Protein AF-A0A7V9JXM8-F1 (afdb_monomer)

Sequence (351 aa):
MAISEPGPRARLRDEHREALIDAAADLVATDGIQALRALLNVAAVQRRTEEMGRPVPRATAYRLLAGDAGSTSGRDATDQLIRALAERAVDPDWAGLNAARAAADEAGAARMASLEAGEAVEEVLIEAMRANIESQFAAAGLPVGSMLRAAILSASPRWNGQRPTDPTVPALAAHIRATRRAMYARTAGEFAVLFTSAMSILRRRPRPGIDPATIMALLNALLDGAVQRLLVDPEAFDSRLLAEAMLGLGVAFSEHGTYWDPRRSEDPQLAVAFDVLVGEATARFQRGDGVTVETVAATTGIDAAVAAVVFPTAVDLADSVVRSLTQSGGPFGCSGAVNASDLAAMLWRLA

pLDDT: mean 79.03, std 14.71, range [31.48, 97.81]

Foldseek 3Di:
DDDPDDDPVVVVLVLLLVLLLVLLLVCCLPVPVVSVVCLLPLVSSQVSSVVVVNHDDSVSLQDSQLDPPPDSDSVSSSLSSLLSLLLVLLPCVQQLVVVLQVQLVVLLVVCVVCVVVPDDLLVSQLRSQLSSLVSSVVRSSNSSNVVLVVLLLLLDPPNPDDHDPDPVSNVSSVSSVVSVVVSLQVVLVQVLLVLLLSVQVVQKDFDPPDGSSNLSSVLVVLSVVVVVVCVVPVVPDHSSVNSVVSVVSSDVRIDNHHLDDPLQDPPPVLNVVLVQLLVQQLVCVLVVHDDWLVVSCVVSVNDSVSSCSSPVGLVSSLVSNVSVCVNPPHDPDPPDDCDVVNVVVSVVSRD

Structure (mmCIF, N/CA/C/O backbone):
data_AF-A0A7V9JXM8-F1
#
_entry.id   AF-A0A7V9JXM8-F1
#
loop_
_atom_site.group_PDB
_atom_site.id
_atom_site.type_symbol
_atom_site.label_atom_id
_atom_site.label_alt_id
_atom_site.label_comp_id
_atom_site.label_asym_id
_atom_site.label_entity_id
_atom_site.label_seq_id
_atom_site.pdbx_PDB_ins_code
_atom_site.Cartn_x
_atom_site.Cartn_y
_atom_site.Cartn_z
_atom_site.occupancy
_atom_site.B_iso_or_equiv
_atom_site.auth_seq_id
_atom_site.auth_comp_id
_atom_site.auth_asym_id
_atom_site.auth_atom_id
_atom_site.pdbx_PDB_model_num
ATOM 1 N N . MET A 1 1 ? 31.052 -6.855 14.753 1.00 50.06 1 MET A N 1
ATOM 2 C CA . MET A 1 1 ? 31.494 -7.362 13.436 1.00 50.06 1 MET A CA 1
ATOM 3 C C . MET A 1 1 ? 31.509 -6.166 12.494 1.00 50.06 1 MET A C 1
ATOM 5 O O . MET A 1 1 ? 30.448 -5.606 12.264 1.00 50.06 1 MET A O 1
ATOM 9 N N . ALA A 1 2 ? 32.681 -5.672 12.086 1.00 54.56 2 ALA A N 1
ATOM 10 C CA . ALA A 1 2 ? 32.766 -4.481 11.238 1.00 54.56 2 ALA A CA 1
ATOM 11 C C . ALA A 1 2 ? 32.392 -4.858 9.799 1.00 54.56 2 ALA A C 1
ATOM 13 O O . ALA A 1 2 ? 33.049 -5.706 9.195 1.00 54.56 2 ALA A O 1
ATOM 14 N N . ILE A 1 3 ? 31.319 -4.268 9.273 1.00 61.75 3 ILE A N 1
ATOM 15 C CA . ILE A 1 3 ? 30.957 -4.399 7.861 1.00 61.75 3 ILE A CA 1
ATOM 16 C C . ILE A 1 3 ? 31.994 -3.581 7.091 1.00 61.75 3 ILE A C 1
ATOM 18 O O . ILE A 1 3 ? 32.007 -2.356 7.179 1.00 61.75 3 ILE A O 1
ATOM 22 N N . SER A 1 4 ? 32.919 -4.261 6.412 1.00 73.12 4 SER A N 1
ATOM 23 C CA . SER A 1 4 ? 33.887 -3.606 5.532 1.00 73.12 4 SER A CA 1
ATOM 24 C C . SER A 1 4 ? 33.128 -2.851 4.450 1.00 73.12 4 SER A C 1
ATOM 26 O O . SER A 1 4 ? 32.324 -3.455 3.739 1.00 73.12 4 SER A O 1
ATOM 28 N N . GLU A 1 5 ? 33.404 -1.557 4.295 1.00 78.50 5 GLU A N 1
ATOM 29 C CA . GLU A 1 5 ? 32.811 -0.789 3.207 1.00 78.50 5 GLU A CA 1
ATOM 30 C C . GLU A 1 5 ? 33.161 -1.420 1.847 1.00 78.50 5 GLU A C 1
ATOM 32 O O . GLU A 1 5 ? 34.292 -1.889 1.652 1.00 78.50 5 GLU A O 1
ATOM 37 N N . PRO A 1 6 ? 32.224 -1.428 0.884 1.00 81.94 6 PRO A N 1
ATOM 38 C CA . PRO A 1 6 ? 32.501 -1.914 -0.457 1.00 81.94 6 PRO A CA 1
ATOM 39 C C . PRO A 1 6 ? 33.609 -1.075 -1.102 1.00 81.94 6 PRO A C 1
ATOM 41 O O . PRO A 1 6 ? 33.624 0.158 -1.011 1.00 81.94 6 PRO A O 1
ATOM 44 N N . GLY A 1 7 ? 34.549 -1.751 -1.767 1.00 90.44 7 GLY A N 1
ATOM 45 C CA . GLY A 1 7 ? 35.643 -1.089 -2.475 1.00 90.44 7 GLY A CA 1
ATOM 46 C C . GLY A 1 7 ? 35.145 -0.224 -3.648 1.00 90.44 7 GLY A C 1
ATOM 47 O O . GLY A 1 7 ? 34.037 -0.440 -4.144 1.00 90.44 7 GLY A O 1
ATOM 48 N N . PRO A 1 8 ? 35.965 0.711 -4.168 1.00 89.38 8 PRO A N 1
ATOM 49 C CA . PRO A 1 8 ? 35.544 1.681 -5.191 1.00 89.38 8 PRO A CA 1
ATOM 50 C C . PRO A 1 8 ? 34.923 1.058 -6.452 1.00 89.38 8 PRO A C 1
ATOM 52 O O . PRO A 1 8 ? 33.994 1.607 -7.035 1.00 89.38 8 PRO A O 1
ATOM 55 N N . ARG A 1 9 ? 35.400 -0.126 -6.861 1.00 86.50 9 ARG A N 1
ATOM 56 C CA . ARG A 1 9 ? 34.855 -0.860 -8.016 1.00 86.50 9 ARG A CA 1
ATOM 57 C C . ARG A 1 9 ? 33.457 -1.426 -7.770 1.00 86.50 9 ARG A C 1
ATOM 59 O O . ARG A 1 9 ? 32.679 -1.496 -8.712 1.00 86.50 9 ARG A O 1
ATOM 66 N N . ALA A 1 10 ? 33.165 -1.854 -6.543 1.00 85.75 10 ALA A N 1
ATOM 67 C CA . ALA A 1 10 ? 31.842 -2.351 -6.178 1.00 85.75 10 ALA A CA 1
ATOM 68 C C . ALA A 1 10 ? 30.838 -1.192 -6.144 1.00 85.75 10 ALA A C 1
ATOM 70 O O . ALA A 1 10 ? 29.809 -1.285 -6.798 1.00 85.75 10 ALA A O 1
ATOM 71 N N . ARG A 1 11 ? 31.210 -0.051 -5.542 1.00 89.12 11 ARG A N 1
ATOM 72 C CA . ARG A 1 11 ? 30.369 1.161 -5.538 1.00 89.12 11 ARG A CA 1
ATOM 73 C C . ARG A 1 11 ? 29.988 1.610 -6.948 1.00 89.12 11 ARG A C 1
ATOM 75 O O . ARG A 1 11 ? 28.812 1.758 -7.240 1.00 89.12 11 ARG A O 1
ATOM 82 N N . LEU A 1 12 ? 30.963 1.715 -7.855 1.00 87.31 12 LEU A N 1
ATOM 83 C CA . LEU A 1 12 ? 30.697 2.106 -9.245 1.00 87.31 12 LEU A CA 1
ATOM 84 C C . LEU A 1 12 ? 29.818 1.084 -9.996 1.00 87.31 12 LEU A C 1
ATOM 86 O O . LEU A 1 12 ? 29.027 1.450 -10.863 1.00 87.31 12 LEU A O 1
ATOM 90 N N . ARG A 1 13 ? 29.963 -0.214 -9.691 1.00 88.44 13 ARG A N 1
ATOM 91 C CA . ARG A 1 13 ? 29.106 -1.276 -10.247 1.00 88.44 13 ARG A CA 1
ATOM 92 C C . ARG A 1 13 ? 27.653 -1.064 -9.813 1.00 88.44 13 ARG A C 1
ATOM 94 O O . ARG A 1 13 ? 26.764 -1.149 -10.659 1.00 88.44 13 ARG A O 1
ATOM 101 N N . ASP A 1 14 ? 27.445 -0.776 -8.533 1.00 88.25 14 ASP A N 1
ATOM 102 C CA . ASP A 1 14 ? 26.125 -0.565 -7.941 1.00 88.25 14 ASP A CA 1
ATOM 103 C C . ASP A 1 14 ? 25.492 0.737 -8.456 1.00 88.25 14 ASP A C 1
ATOM 105 O O . ASP A 1 14 ? 24.356 0.718 -8.918 1.00 88.25 14 ASP A O 1
ATOM 109 N N . GLU A 1 15 ? 26.251 1.834 -8.526 1.00 89.94 15 GLU A N 1
ATOM 110 C CA . GLU A 1 15 ? 25.801 3.122 -9.081 1.00 89.94 15 GLU A CA 1
ATOM 111 C C . GLU A 1 15 ? 25.316 3.007 -10.532 1.00 89.94 15 GLU A C 1
ATOM 113 O O . GLU A 1 15 ? 24.276 3.566 -10.894 1.00 89.94 15 GLU A O 1
ATOM 118 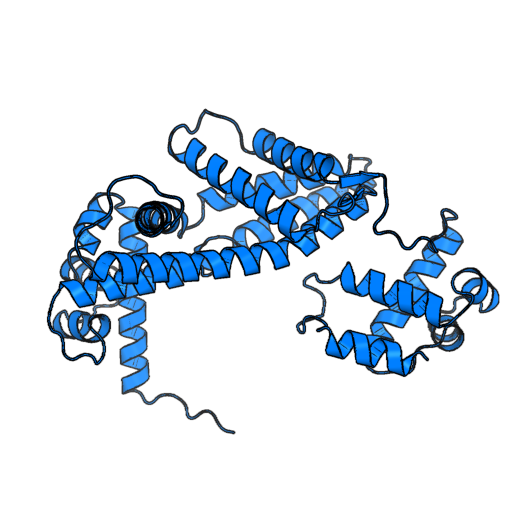N N . HIS A 1 16 ? 26.053 2.272 -11.371 1.00 91.06 16 HIS A N 1
ATOM 119 C CA . HIS A 1 16 ? 25.646 2.015 -12.751 1.00 91.06 16 HIS A CA 1
ATOM 120 C C . HIS A 1 16 ? 24.427 1.094 -12.837 1.00 91.06 16 HIS A C 1
ATOM 122 O O . HIS A 1 16 ? 23.597 1.264 -13.730 1.00 91.06 16 HIS A O 1
ATOM 128 N N . ARG A 1 17 ? 24.314 0.103 -11.944 1.00 89.81 17 ARG A N 1
ATOM 129 C CA . ARG A 1 17 ? 23.148 -0.785 -11.903 1.00 89.81 17 ARG A CA 1
ATOM 130 C C . ARG A 1 17 ? 21.894 0.001 -11.529 1.00 89.81 17 ARG A C 1
ATOM 132 O O . ARG A 1 17 ? 20.898 -0.115 -12.235 1.00 89.81 17 ARG A O 1
ATOM 139 N N . GLU A 1 18 ? 21.968 0.832 -10.495 1.00 90.88 18 GLU A N 1
ATOM 140 C CA . GLU A 1 18 ? 20.869 1.713 -10.092 1.00 90.88 18 GLU A CA 1
ATOM 141 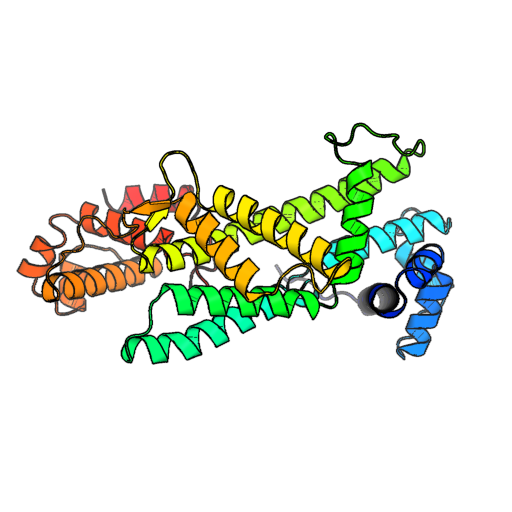C C . GLU A 1 18 ? 20.509 2.702 -11.204 1.00 90.88 18 GLU A C 1
ATOM 143 O O . GLU A 1 18 ? 19.337 2.837 -11.534 1.00 90.88 18 GLU A O 1
ATOM 148 N N . ALA A 1 19 ? 21.494 3.301 -11.888 1.00 89.31 19 ALA A N 1
ATOM 149 C CA . ALA A 1 19 ? 21.226 4.189 -13.026 1.00 89.31 19 ALA A CA 1
ATOM 150 C C . ALA A 1 19 ? 20.406 3.507 -14.137 1.00 89.31 19 ALA A C 1
ATOM 152 O O . ALA A 1 19 ? 19.518 4.125 -14.718 1.00 89.31 19 ALA A O 1
ATOM 153 N N . LEU A 1 20 ? 20.684 2.231 -14.429 1.00 87.19 20 LEU A N 1
ATOM 154 C CA . LEU A 1 20 ? 19.928 1.460 -15.422 1.00 87.19 20 LEU A CA 1
ATOM 155 C C . LEU A 1 20 ? 18.506 1.137 -14.950 1.00 87.19 20 LEU A C 1
ATOM 157 O O . LEU A 1 20 ? 17.587 1.155 -15.767 1.00 87.19 20 LEU A O 1
ATOM 161 N N . ILE A 1 21 ? 18.321 0.833 -13.662 1.00 87.38 21 ILE A N 1
ATOM 162 C CA . ILE A 1 21 ? 16.998 0.569 -13.077 1.00 87.38 21 ILE A CA 1
ATOM 163 C C . ILE A 1 21 ? 16.160 1.849 -13.095 1.00 87.38 21 ILE A C 1
ATOM 165 O O . ILE A 1 21 ? 15.027 1.806 -13.568 1.00 87.38 21 ILE A O 1
ATOM 169 N N . ASP A 1 22 ? 16.731 2.977 -12.666 1.00 87.19 22 ASP A N 1
ATOM 170 C CA . ASP A 1 22 ? 16.084 4.293 -12.689 1.00 87.19 22 ASP A CA 1
ATOM 171 C C . ASP A 1 22 ? 15.664 4.677 -14.113 1.00 87.19 22 ASP A C 1
ATOM 173 O O . ASP A 1 22 ? 14.518 5.050 -14.345 1.00 87.19 22 ASP A O 1
ATOM 177 N N . ALA A 1 23 ? 16.561 4.515 -15.090 1.00 85.50 23 ALA A N 1
ATOM 178 C CA . ALA A 1 23 ? 16.270 4.816 -16.488 1.00 85.50 23 ALA A CA 1
ATOM 179 C C . ALA A 1 23 ? 15.184 3.909 -17.083 1.00 85.50 23 ALA A C 1
ATOM 181 O O . ALA A 1 23 ? 14.358 4.360 -17.873 1.00 85.50 23 ALA A O 1
ATOM 182 N N . ALA A 1 24 ? 15.164 2.626 -16.717 1.00 82.25 24 ALA A N 1
ATOM 183 C CA . ALA A 1 24 ? 14.119 1.714 -17.163 1.00 82.25 24 ALA A CA 1
ATOM 184 C C . ALA A 1 24 ? 12.766 2.017 -16.502 1.00 82.25 24 ALA A C 1
ATOM 186 O O . ALA A 1 24 ? 11.735 1.936 -17.166 1.00 82.25 24 ALA A O 1
ATOM 187 N N . ALA A 1 25 ? 12.769 2.374 -15.218 1.00 80.62 25 ALA A N 1
ATOM 188 C CA . ALA A 1 25 ? 11.581 2.781 -14.480 1.00 80.62 25 ALA A CA 1
ATOM 189 C C . ALA A 1 25 ? 10.968 4.054 -15.080 1.00 80.62 25 ALA A C 1
ATOM 191 O O . ALA A 1 25 ? 9.768 4.084 -15.350 1.00 80.62 25 ALA A O 1
ATOM 192 N N . ASP A 1 26 ? 11.808 5.053 -15.351 1.00 83.00 26 ASP A N 1
ATOM 193 C CA . ASP A 1 26 ? 11.428 6.308 -15.993 1.00 83.00 26 ASP A CA 1
ATOM 194 C C . ASP A 1 26 ? 10.859 6.079 -17.401 1.00 83.00 26 ASP A C 1
ATOM 196 O O . ASP A 1 26 ? 9.735 6.497 -17.663 1.00 83.00 26 ASP A O 1
ATOM 200 N N . LEU A 1 27 ? 11.540 5.295 -18.252 1.00 79.00 27 LEU A N 1
ATOM 201 C CA . LEU A 1 27 ? 11.023 4.931 -19.580 1.00 79.00 27 LEU A CA 1
ATOM 202 C C . LEU A 1 27 ? 9.620 4.330 -19.503 1.00 79.00 27 LEU A C 1
ATOM 204 O O . LEU A 1 27 ? 8.753 4.686 -20.294 1.00 79.00 27 LEU A O 1
ATOM 208 N N . VAL A 1 28 ? 9.370 3.405 -18.570 1.00 74.44 28 VAL A N 1
ATOM 209 C CA . VAL A 1 28 ? 8.038 2.796 -18.439 1.00 74.44 28 VAL A CA 1
ATOM 210 C C . VAL A 1 28 ? 6.993 3.794 -17.967 1.00 74.44 28 VAL A C 1
ATOM 212 O O . VAL A 1 28 ? 5.861 3.750 -18.454 1.00 74.44 28 VAL A O 1
ATOM 215 N N . ALA A 1 29 ? 7.360 4.687 -17.052 1.00 73.50 29 ALA A N 1
ATOM 216 C CA . ALA A 1 29 ? 6.462 5.713 -16.554 1.00 73.50 29 ALA A CA 1
ATOM 217 C C . ALA A 1 29 ? 6.087 6.739 -17.638 1.00 73.50 29 ALA A C 1
ATOM 219 O O . ALA A 1 29 ? 4.920 7.118 -17.719 1.00 73.50 29 ALA A O 1
ATOM 220 N N . THR A 1 30 ? 7.036 7.155 -18.485 1.00 75.31 30 THR A N 1
ATOM 221 C CA . THR A 1 30 ? 6.819 8.216 -19.484 1.00 75.31 30 THR A CA 1
ATOM 222 C C . THR A 1 30 ? 6.316 7.698 -20.830 1.00 75.31 30 THR A C 1
ATOM 224 O O . THR A 1 30 ? 5.444 8.317 -21.439 1.00 75.31 30 THR A O 1
ATOM 227 N N . ASP A 1 31 ? 6.825 6.553 -21.296 1.00 73.56 31 ASP A N 1
ATOM 228 C CA . ASP A 1 31 ? 6.670 6.128 -22.695 1.00 73.56 31 ASP A CA 1
ATOM 229 C C . ASP A 1 31 ? 5.667 4.965 -22.866 1.00 73.56 31 ASP A C 1
ATOM 231 O O . ASP A 1 31 ? 5.318 4.583 -23.992 1.00 73.56 31 ASP A O 1
ATOM 235 N N . GLY A 1 32 ? 5.193 4.362 -21.766 1.00 68.56 32 GLY A N 1
ATOM 236 C CA . GLY A 1 32 ? 4.127 3.351 -21.743 1.00 68.56 32 GLY A CA 1
ATOM 237 C C . GLY A 1 32 ? 4.337 2.179 -22.718 1.00 68.56 32 GLY A C 1
ATOM 238 O O . GLY A 1 32 ? 5.228 1.346 -22.554 1.00 68.56 32 GLY A O 1
ATOM 239 N N . ILE A 1 33 ? 3.509 2.083 -23.767 1.00 50.47 33 ILE A N 1
ATOM 240 C CA . ILE A 1 33 ? 3.601 1.013 -24.786 1.00 50.47 33 ILE A CA 1
ATOM 241 C C . ILE A 1 33 ? 4.925 1.073 -25.569 1.00 50.47 33 ILE A C 1
ATOM 243 O O . ILE A 1 33 ? 5.449 0.033 -25.980 1.00 50.47 33 ILE A O 1
ATOM 247 N N . GLN A 1 34 ? 5.494 2.263 -25.783 1.00 52.16 34 GLN A N 1
ATOM 248 C CA . GLN A 1 34 ? 6.812 2.386 -26.411 1.00 52.16 34 GLN A CA 1
ATOM 249 C C . GLN A 1 34 ? 7.914 1.888 -25.468 1.00 52.16 34 GLN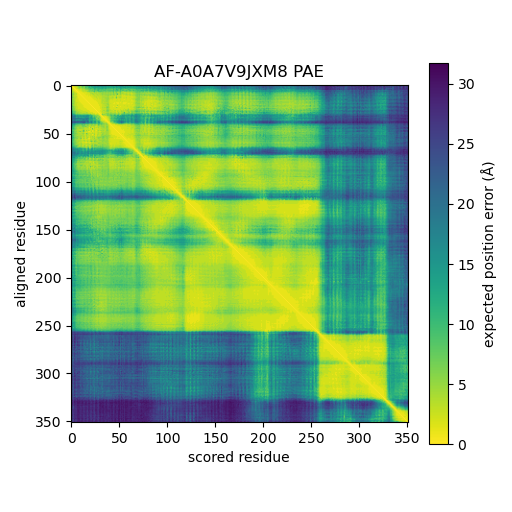 A C 1
ATOM 251 O O . GLN A 1 34 ? 8.845 1.225 -25.926 1.00 52.16 34 GLN A O 1
ATOM 256 N N . ALA A 1 35 ? 7.741 2.066 -24.156 1.00 60.53 35 ALA A N 1
ATOM 257 C CA . ALA A 1 35 ? 8.618 1.495 -23.142 1.00 60.53 35 ALA A CA 1
ATOM 258 C C . ALA A 1 35 ? 8.566 -0.033 -23.106 1.00 60.53 35 ALA A C 1
ATOM 260 O O . ALA A 1 35 ? 9.598 -0.670 -22.983 1.00 60.53 35 ALA A O 1
ATOM 261 N N . LEU A 1 36 ? 7.396 -0.652 -23.292 1.00 55.97 36 LEU A N 1
ATOM 262 C CA . LEU A 1 36 ? 7.284 -2.110 -23.451 1.00 55.97 36 LEU A CA 1
ATOM 263 C C . LEU A 1 36 ? 8.089 -2.623 -24.654 1.00 55.97 36 LEU A C 1
ATOM 265 O O . LEU A 1 36 ? 8.702 -3.685 -24.584 1.00 55.97 36 LEU A O 1
ATOM 269 N N . ARG A 1 37 ? 8.133 -1.850 -25.746 1.00 52.12 37 ARG A N 1
ATOM 270 C CA . ARG A 1 37 ? 8.981 -2.146 -26.914 1.00 52.12 37 ARG A CA 1
ATOM 271 C C . ARG A 1 37 ? 10.468 -1.888 -26.629 1.00 52.12 37 ARG A C 1
ATOM 273 O O . ARG A 1 37 ? 11.312 -2.584 -27.186 1.00 52.12 37 ARG A O 1
ATOM 280 N N . ALA A 1 38 ? 10.783 -0.924 -25.764 1.00 53.56 38 ALA A N 1
ATOM 281 C CA . ALA A 1 38 ? 12.136 -0.562 -25.340 1.00 53.56 38 ALA A CA 1
ATOM 282 C C . ALA A 1 38 ? 12.714 -1.482 -24.247 1.00 53.56 38 ALA A C 1
ATOM 284 O O . ALA A 1 38 ? 13.910 -1.747 -24.264 1.00 53.56 38 ALA A O 1
ATOM 285 N N . LEU A 1 39 ? 11.891 -2.025 -23.346 1.00 58.38 39 LEU A N 1
ATOM 286 C CA . LEU A 1 39 ? 12.262 -3.020 -22.333 1.00 58.38 39 LEU A CA 1
ATOM 287 C C . LEU A 1 39 ? 12.749 -4.316 -22.978 1.00 58.38 39 LEU A C 1
ATOM 289 O O . LEU A 1 39 ? 13.585 -5.002 -22.410 1.00 58.38 39 LEU A O 1
ATOM 293 N N . LEU A 1 40 ? 12.306 -4.603 -24.204 1.00 58.75 40 LEU A N 1
ATOM 294 C CA . LEU A 1 40 ? 12.854 -5.674 -25.037 1.00 58.75 40 LEU A CA 1
ATOM 295 C C . LEU A 1 40 ? 14.246 -5.333 -25.619 1.00 58.75 40 LEU A C 1
ATOM 297 O O . LEU A 1 40 ? 14.779 -6.101 -26.420 1.00 58.75 40 LEU A O 1
ATOM 301 N N . ASN A 1 41 ? 14.840 -4.183 -25.266 1.00 74.56 41 ASN A N 1
ATOM 302 C CA . ASN A 1 41 ? 16.109 -3.703 -25.803 1.00 74.56 41 ASN A CA 1
ATOM 303 C C . ASN A 1 41 ? 16.938 -2.877 -24.793 1.00 74.56 41 ASN A C 1
ATOM 305 O O . ASN A 1 41 ? 16.792 -1.662 -24.668 1.00 74.56 41 ASN A O 1
ATOM 309 N N . VAL A 1 42 ? 17.944 -3.516 -24.189 1.00 78.50 42 VAL A N 1
ATOM 310 C CA . VAL A 1 42 ? 18.956 -2.899 -23.300 1.00 78.50 42 VAL A CA 1
ATOM 311 C C . VAL A 1 42 ? 19.591 -1.618 -23.873 1.00 78.50 42 VAL A C 1
ATOM 313 O O . VAL A 1 42 ? 19.989 -0.734 -23.119 1.00 78.50 42 VAL A O 1
ATOM 316 N N . ALA A 1 43 ? 19.683 -1.469 -25.201 1.00 81.31 43 ALA A N 1
ATOM 317 C CA . ALA A 1 43 ? 20.235 -0.256 -25.809 1.00 81.31 43 ALA A CA 1
ATOM 318 C C . ALA A 1 43 ? 19.344 0.983 -25.610 1.00 81.31 43 ALA A C 1
ATOM 320 O O . ALA A 1 43 ? 19.860 2.095 -25.581 1.00 81.31 43 ALA A O 1
ATOM 321 N N . ALA A 1 44 ? 18.026 0.817 -25.479 1.00 82.38 44 ALA A N 1
ATOM 322 C CA . ALA A 1 44 ? 17.122 1.932 -25.213 1.00 82.38 44 ALA A CA 1
ATOM 323 C C . ALA A 1 44 ? 17.282 2.446 -23.775 1.00 82.38 44 ALA A C 1
ATOM 325 O O . ALA A 1 44 ? 17.449 3.645 -23.575 1.00 82.38 44 ALA A O 1
ATOM 326 N N . VAL A 1 45 ? 17.350 1.530 -22.804 1.00 82.00 45 VAL A N 1
ATOM 327 C CA . VAL A 1 45 ? 17.642 1.851 -21.396 1.00 82.00 45 VAL A CA 1
ATOM 328 C C . VAL A 1 45 ? 18.990 2.553 -21.274 1.00 82.00 45 VAL A C 1
ATOM 330 O O . VAL A 1 45 ? 19.112 3.566 -20.597 1.00 82.00 45 VAL A O 1
ATOM 333 N N . GLN A 1 46 ? 20.001 2.061 -21.992 1.00 88.56 46 GLN A N 1
ATOM 334 C CA . GLN A 1 46 ? 21.320 2.674 -21.985 1.00 88.56 46 GLN A CA 1
ATOM 335 C C . GLN A 1 46 ? 21.302 4.114 -22.524 1.00 88.56 46 GLN A C 1
ATOM 337 O O . GLN A 1 46 ? 21.849 4.997 -21.869 1.00 88.56 46 GLN A O 1
ATOM 342 N N . ARG A 1 47 ? 20.644 4.382 -23.658 1.00 88.12 47 ARG A N 1
ATOM 343 C CA . ARG A 1 47 ? 20.492 5.762 -24.154 1.00 88.12 47 ARG A CA 1
ATOM 344 C C . ARG A 1 47 ? 19.796 6.663 -23.139 1.00 88.12 47 ARG A C 1
ATOM 346 O O . ARG A 1 47 ? 20.237 7.784 -22.921 1.00 88.12 47 ARG A O 1
ATOM 353 N N . ARG A 1 48 ? 18.778 6.151 -22.441 1.00 88.50 48 ARG A N 1
ATOM 354 C CA . ARG A 1 48 ? 18.103 6.927 -21.398 1.00 88.50 48 ARG A CA 1
ATOM 355 C C . ARG A 1 48 ? 19.043 7.303 -20.250 1.00 88.50 48 ARG A C 1
ATOM 357 O O . ARG A 1 48 ? 18.972 8.423 -19.757 1.00 88.50 48 ARG A O 1
ATOM 364 N N . THR A 1 49 ? 19.989 6.436 -19.878 1.00 90.31 49 THR A N 1
ATOM 365 C CA . THR A 1 49 ? 21.010 6.806 -18.879 1.00 90.31 49 THR A CA 1
ATOM 366 C C . THR A 1 49 ? 21.906 7.965 -19.339 1.00 90.31 49 THR A C 1
ATOM 368 O O . THR A 1 49 ? 22.313 8.780 -18.513 1.00 90.31 49 THR A O 1
ATOM 371 N N . GLU A 1 50 ? 22.189 8.087 -20.643 1.00 91.25 50 GLU A N 1
ATOM 372 C CA . GLU A 1 50 ? 22.916 9.236 -21.210 1.00 91.25 50 GLU A CA 1
ATOM 373 C C . GLU A 1 50 ? 22.082 10.522 -21.125 1.00 91.25 50 GLU A C 1
ATOM 375 O O . GLU A 1 50 ? 22.589 11.549 -20.679 1.00 91.25 50 GLU A O 1
ATOM 380 N N . GLU A 1 51 ? 20.797 10.451 -21.482 1.00 90.06 51 GLU A N 1
ATOM 381 C CA . GLU A 1 51 ? 19.856 11.580 -21.409 1.00 90.06 51 GLU A CA 1
ATOM 382 C C . GLU A 1 51 ? 19.666 12.093 -19.973 1.00 90.06 51 GLU A C 1
ATOM 384 O O . GLU A 1 51 ? 19.556 13.296 -19.751 1.00 90.06 51 GLU A O 1
ATOM 389 N N . MET A 1 52 ? 19.694 11.191 -18.988 1.00 90.31 52 MET A N 1
ATOM 390 C CA . MET A 1 52 ? 19.626 11.519 -17.559 1.00 90.31 52 MET A CA 1
ATOM 391 C C . MET A 1 52 ? 20.960 12.028 -16.981 1.00 90.31 52 MET A C 1
ATOM 393 O O . MET A 1 52 ? 21.060 12.259 -15.776 1.00 90.31 52 MET A O 1
ATOM 397 N N . GLY A 1 53 ? 22.011 12.162 -17.798 1.00 92.75 53 GLY A N 1
ATOM 398 C CA . GLY A 1 53 ? 23.327 12.626 -17.353 1.00 92.75 53 GLY A CA 1
ATOM 399 C C . GLY A 1 53 ? 24.102 11.617 -16.496 1.00 92.75 53 GLY A C 1
ATOM 400 O O . GLY A 1 53 ? 25.056 11.996 -15.818 1.00 92.75 53 GLY A O 1
ATOM 401 N N . ARG A 1 54 ? 23.724 10.332 -16.522 1.00 93.56 54 ARG A N 1
ATOM 402 C CA . ARG A 1 54 ? 24.372 9.229 -15.784 1.00 93.56 54 ARG A CA 1
ATOM 403 C C . ARG A 1 54 ? 24.807 8.117 -16.751 1.00 93.56 54 ARG A C 1
ATOM 405 O O . ARG A 1 54 ? 24.345 6.985 -16.618 1.00 93.56 54 ARG A O 1
ATOM 412 N N . PRO A 1 55 ? 25.659 8.409 -17.751 1.00 93.06 55 PRO A N 1
ATOM 413 C CA . PRO A 1 55 ? 25.893 7.505 -18.870 1.00 93.06 55 PRO A CA 1
ATOM 414 C C . PRO A 1 55 ? 26.508 6.178 -18.416 1.00 93.06 55 PRO A C 1
ATOM 416 O O . PRO A 1 55 ? 27.597 6.144 -17.843 1.00 93.06 55 PRO A O 1
ATOM 419 N N . VAL A 1 56 ? 25.848 5.067 -18.748 1.00 90.50 56 VAL A N 1
ATOM 420 C CA . VAL A 1 56 ? 26.398 3.722 -18.550 1.00 90.50 56 VAL A CA 1
ATOM 421 C C . VAL A 1 56 ? 26.863 3.165 -19.898 1.00 90.50 56 VAL A C 1
ATOM 423 O O . VAL A 1 56 ? 26.051 3.043 -20.816 1.00 90.50 56 VAL A O 1
ATOM 426 N N . PRO A 1 57 ? 28.142 2.776 -20.072 1.00 92.25 57 PRO A N 1
ATOM 427 C CA . PRO A 1 57 ? 28.598 2.204 -21.336 1.00 92.25 57 PRO A CA 1
ATOM 428 C C . PRO A 1 57 ? 27.799 0.952 -21.711 1.00 92.25 57 PRO A C 1
ATOM 430 O O . PRO A 1 57 ? 27.576 0.081 -20.871 1.00 92.25 57 PRO A O 1
ATOM 433 N N . ARG A 1 58 ? 27.435 0.793 -22.989 1.00 87.19 58 ARG A N 1
ATOM 434 C CA . ARG A 1 58 ? 26.613 -0.342 -23.456 1.00 87.19 58 ARG A CA 1
ATOM 435 C C . ARG A 1 58 ? 27.158 -1.707 -23.028 1.00 87.19 58 ARG A C 1
ATOM 437 O O . ARG A 1 58 ? 26.409 -2.525 -22.507 1.00 87.19 58 ARG A O 1
ATOM 444 N N . ALA A 1 59 ? 28.457 -1.955 -23.192 1.00 86.56 59 ALA A N 1
ATOM 445 C CA . ALA A 1 59 ? 29.073 -3.215 -22.763 1.00 86.56 59 ALA A CA 1
ATOM 446 C C . ALA A 1 59 ? 28.982 -3.435 -21.239 1.00 86.56 59 ALA A C 1
ATOM 448 O O . ALA A 1 59 ? 28.849 -4.571 -20.785 1.00 86.56 59 ALA A O 1
ATOM 449 N N . THR A 1 60 ? 29.026 -2.355 -20.455 1.00 87.25 60 THR A N 1
ATOM 450 C CA . THR A 1 60 ? 28.812 -2.384 -19.004 1.00 87.25 60 THR A CA 1
ATOM 451 C C . THR A 1 60 ? 27.353 -2.696 -18.684 1.00 87.25 60 THR A C 1
ATOM 453 O O . THR A 1 60 ? 27.110 -3.565 -17.857 1.00 87.25 60 THR A O 1
ATOM 456 N N . ALA A 1 61 ? 26.389 -2.091 -19.385 1.00 85.44 61 ALA A N 1
ATOM 457 C CA . ALA A 1 61 ? 24.964 -2.351 -19.176 1.00 85.44 61 ALA A CA 1
ATOM 458 C C . ALA A 1 61 ? 24.594 -3.827 -19.389 1.00 85.44 61 ALA A C 1
ATOM 460 O O . ALA A 1 61 ? 23.984 -4.440 -18.516 1.00 85.44 61 ALA A O 1
ATOM 461 N N . TYR A 1 62 ? 25.044 -4.438 -20.492 1.00 84.62 62 TYR A N 1
ATOM 462 C CA . TYR A 1 62 ? 24.823 -5.871 -20.731 1.00 84.62 62 TYR A CA 1
ATOM 463 C C . TYR A 1 62 ? 25.473 -6.746 -19.652 1.00 84.62 62 TYR A C 1
ATOM 465 O O . TYR A 1 62 ? 24.862 -7.709 -19.205 1.00 84.62 62 TYR A O 1
ATOM 473 N N . ARG A 1 63 ? 26.684 -6.404 -19.195 1.00 84.31 63 ARG A N 1
ATOM 474 C CA . ARG A 1 63 ? 27.391 -7.168 -18.155 1.00 84.31 63 ARG A CA 1
ATOM 475 C C . ARG A 1 63 ? 26.711 -7.075 -16.790 1.00 84.31 63 ARG A C 1
ATOM 477 O O . ARG A 1 63 ? 26.633 -8.070 -16.082 1.00 84.31 63 ARG A O 1
ATOM 484 N N . LEU A 1 64 ? 26.245 -5.885 -16.414 1.00 85.00 64 LEU A N 1
ATOM 485 C CA . LEU A 1 64 ? 25.559 -5.663 -15.141 1.00 85.00 64 LEU A CA 1
ATOM 486 C C . LEU A 1 64 ? 24.216 -6.386 -15.095 1.00 85.00 64 LEU A C 1
ATOM 488 O O . LEU A 1 64 ? 23.874 -6.956 -14.062 1.00 85.00 64 LEU A O 1
ATOM 492 N N . LEU A 1 65 ? 23.484 -6.375 -16.210 1.00 81.88 65 LEU A N 1
ATOM 493 C CA . LEU A 1 65 ? 22.155 -6.965 -16.290 1.00 81.88 65 LEU A CA 1
ATOM 494 C C . LEU A 1 65 ? 22.191 -8.476 -16.529 1.00 81.88 65 LEU A C 1
ATOM 496 O O . LEU A 1 65 ? 21.371 -9.169 -15.958 1.00 81.88 65 LEU A O 1
ATOM 500 N N . ALA A 1 66 ? 23.134 -9.027 -17.295 1.00 78.38 66 ALA A N 1
ATOM 501 C CA . ALA A 1 66 ? 23.209 -10.480 -17.502 1.00 78.38 66 ALA A CA 1
ATOM 502 C C . ALA A 1 66 ? 23.686 -11.268 -16.259 1.00 78.38 66 ALA A C 1
ATOM 504 O O . ALA A 1 66 ? 23.539 -12.491 -16.201 1.00 78.38 66 ALA A O 1
ATOM 505 N N . GLY A 1 67 ? 24.231 -10.575 -15.252 1.00 68.88 67 GLY A N 1
ATOM 506 C CA . GLY A 1 67 ? 24.746 -11.174 -14.021 1.00 68.88 67 GLY A CA 1
ATOM 507 C C . GLY A 1 67 ? 26.032 -11.989 -14.219 1.00 68.88 67 GLY A C 1
ATOM 508 O O . GLY A 1 67 ? 26.642 -11.995 -15.287 1.00 68.88 67 GLY A O 1
ATOM 509 N N . ASP A 1 68 ? 26.451 -12.702 -13.171 1.00 62.34 68 ASP A N 1
ATOM 510 C CA . ASP A 1 68 ? 27.695 -13.494 -13.170 1.00 62.34 68 ASP A CA 1
ATOM 511 C C . ASP A 1 68 ? 27.563 -14.827 -13.948 1.00 62.34 68 ASP A C 1
ATOM 513 O O . ASP A 1 68 ? 28.519 -15.592 -14.051 1.00 62.34 68 ASP A O 1
ATOM 517 N N . ALA A 1 69 ? 26.392 -15.109 -14.536 1.00 57.41 69 ALA A N 1
ATOM 518 C CA . ALA A 1 69 ? 26.088 -16.361 -15.235 1.00 57.41 69 ALA A CA 1
ATOM 519 C C . ALA A 1 69 ? 26.817 -16.528 -16.586 1.00 57.41 69 ALA A C 1
ATOM 521 O O . ALA A 1 69 ? 26.652 -17.547 -17.252 1.00 57.41 69 ALA A O 1
ATOM 522 N N . GLY A 1 70 ? 27.604 -15.538 -17.023 1.00 56.25 70 GLY A N 1
ATOM 523 C CA . GLY A 1 70 ? 28.404 -15.611 -18.253 1.00 56.25 70 GLY A CA 1
ATOM 524 C C . GLY A 1 70 ? 27.592 -15.625 -19.555 1.00 56.25 70 GLY A C 1
ATOM 525 O O . GLY A 1 70 ? 28.180 -15.677 -20.635 1.00 56.25 70 GLY A O 1
ATOM 526 N N . SER A 1 71 ? 26.260 -15.549 -19.483 1.00 55.88 71 SER A N 1
ATOM 527 C CA . SER A 1 71 ? 25.417 -15.414 -20.666 1.00 55.88 71 SER A CA 1
ATOM 528 C C . SER A 1 71 ? 25.532 -14.005 -21.242 1.00 55.88 71 SER A C 1
ATOM 530 O O . SER A 1 71 ? 25.436 -13.010 -20.533 1.00 55.88 71 SER A O 1
ATOM 532 N N . THR A 1 72 ? 25.734 -13.915 -22.552 1.00 58.25 72 THR A N 1
ATOM 533 C CA . THR A 1 72 ? 25.740 -12.651 -23.307 1.00 58.25 72 THR A CA 1
ATOM 534 C C . THR A 1 72 ? 24.427 -12.426 -24.054 1.00 58.25 72 THR A C 1
ATOM 536 O O . THR A 1 72 ? 24.324 -11.505 -24.867 1.00 58.25 72 THR A O 1
ATOM 539 N N . SER A 1 73 ? 23.410 -13.259 -23.804 1.00 69.12 73 SER A N 1
ATOM 540 C CA . SER A 1 73 ? 22.134 -13.133 -24.495 1.00 69.12 73 SER A CA 1
ATOM 541 C C . SER A 1 73 ? 21.419 -11.854 -24.039 1.00 69.12 73 SER A C 1
ATOM 543 O O . SER A 1 73 ? 21.286 -11.575 -22.847 1.00 69.12 73 SER A O 1
ATOM 545 N N . GLY A 1 74 ? 20.930 -11.051 -24.991 1.00 69.75 74 GLY A N 1
ATOM 546 C CA . GLY A 1 74 ? 20.138 -9.855 -24.670 1.00 69.75 74 GLY A CA 1
ATOM 547 C C . GLY A 1 74 ? 18.837 -10.176 -23.925 1.00 69.75 74 GLY A C 1
ATOM 548 O O . GLY A 1 74 ? 18.267 -9.304 -23.270 1.00 69.75 74 GLY A O 1
ATOM 549 N N . ARG A 1 75 ? 18.399 -11.437 -23.981 1.00 72.88 75 ARG A N 1
ATOM 550 C CA . ARG A 1 75 ? 17.225 -11.940 -23.277 1.00 72.88 75 ARG A CA 1
ATOM 551 C C . ARG A 1 75 ? 17.449 -12.020 -21.769 1.00 72.88 75 ARG A C 1
ATOM 553 O O . ARG A 1 75 ? 16.624 -11.510 -21.025 1.00 72.88 75 ARG A O 1
ATOM 560 N N . ASP A 1 76 ? 18.581 -12.562 -21.322 1.00 77.00 76 ASP A N 1
ATOM 561 C CA . ASP A 1 76 ? 18.865 -12.685 -19.884 1.00 77.00 76 ASP A CA 1
ATOM 562 C C . ASP A 1 76 ? 19.008 -11.312 -19.221 1.00 77.00 76 ASP A C 1
ATOM 564 O O . ASP A 1 76 ? 18.474 -11.078 -18.140 1.00 77.00 76 ASP A O 1
ATOM 568 N N . ALA A 1 77 ? 19.651 -10.366 -19.911 1.00 78.44 77 ALA A N 1
ATOM 569 C CA . ALA A 1 77 ? 19.732 -8.980 -19.456 1.00 78.44 77 ALA A CA 1
ATOM 570 C C . ALA A 1 77 ? 18.344 -8.314 -19.346 1.00 78.44 77 ALA A C 1
ATOM 572 O O . ALA A 1 77 ? 18.105 -7.526 -18.432 1.00 78.44 77 ALA A O 1
ATOM 573 N N . THR A 1 78 ? 17.422 -8.651 -20.251 1.00 79.62 78 THR A N 1
ATOM 574 C CA . THR A 1 78 ? 16.036 -8.162 -20.217 1.00 79.62 78 THR A CA 1
ATOM 575 C C . THR A 1 78 ? 15.264 -8.757 -19.037 1.00 79.62 78 THR A C 1
ATOM 577 O O . THR A 1 78 ? 14.641 -8.018 -18.278 1.00 79.62 78 THR A O 1
ATOM 580 N N . ASP A 1 79 ? 15.347 -10.072 -18.824 1.00 80.56 79 ASP A N 1
ATOM 581 C CA . ASP A 1 79 ? 14.658 -10.755 -17.720 1.00 80.56 79 ASP A CA 1
ATOM 582 C C . ASP A 1 79 ? 15.144 -10.251 -16.349 1.00 80.56 79 ASP A C 1
ATOM 584 O O . ASP A 1 79 ? 14.349 -10.063 -15.424 1.00 80.56 79 ASP A O 1
ATOM 588 N N . GLN A 1 80 ? 16.443 -9.972 -16.220 1.00 82.31 80 GLN A N 1
ATOM 589 C CA . GLN A 1 80 ? 17.037 -9.399 -15.009 1.00 82.31 80 GLN A CA 1
ATOM 590 C C . GLN A 1 80 ? 16.611 -7.948 -14.776 1.00 82.31 80 GLN A C 1
ATOM 592 O O . GLN A 1 80 ? 16.373 -7.554 -13.633 1.00 82.31 80 GLN A O 1
ATOM 597 N N . LEU A 1 81 ? 16.442 -7.162 -15.841 1.00 83.00 81 LEU A N 1
ATOM 598 C CA . LEU A 1 81 ? 15.879 -5.821 -15.730 1.00 83.00 81 LEU A CA 1
ATOM 599 C C . LEU A 1 81 ? 14.409 -5.865 -15.291 1.00 83.00 81 LEU A C 1
ATOM 601 O O . LEU A 1 81 ? 14.023 -5.126 -14.391 1.00 83.00 81 LEU A O 1
ATOM 605 N N . ILE A 1 82 ? 13.599 -6.763 -15.863 1.00 82.00 82 ILE A N 1
ATOM 606 C CA . ILE A 1 82 ? 12.196 -6.953 -15.455 1.00 82.00 82 ILE A CA 1
ATOM 607 C C . ILE A 1 82 ? 12.117 -7.364 -13.981 1.00 82.00 82 ILE A C 1
ATOM 609 O O . ILE A 1 82 ? 11.272 -6.858 -13.243 1.00 82.00 82 ILE A O 1
ATOM 613 N N . ARG A 1 83 ? 13.009 -8.255 -13.536 1.00 84.62 83 ARG A N 1
ATOM 614 C CA . ARG A 1 83 ? 13.133 -8.640 -12.126 1.00 84.62 83 ARG A CA 1
ATOM 615 C C . ARG A 1 83 ? 13.433 -7.433 -11.237 1.00 84.62 83 ARG A C 1
ATOM 617 O O . ARG A 1 83 ? 12.699 -7.204 -10.281 1.00 84.62 83 ARG A O 1
ATOM 624 N N . ALA A 1 84 ? 14.452 -6.647 -11.579 1.00 85.69 84 ALA A N 1
ATOM 625 C CA . ALA A 1 84 ? 14.827 -5.467 -10.807 1.00 85.69 84 ALA A CA 1
ATOM 626 C C . ALA A 1 84 ? 13.699 -4.419 -10.766 1.00 85.69 84 ALA A C 1
ATOM 628 O O . ALA A 1 84 ? 13.416 -3.853 -9.714 1.00 85.69 84 ALA A O 1
ATOM 629 N N . LEU A 1 85 ? 12.986 -4.215 -11.877 1.00 84.50 85 LEU A N 1
ATOM 630 C CA . LEU A 1 85 ? 11.802 -3.354 -11.917 1.00 84.50 85 LEU A CA 1
ATOM 631 C C . LEU A 1 85 ? 10.666 -3.887 -11.041 1.00 84.50 85 LEU A C 1
ATOM 633 O O . LEU A 1 85 ? 9.965 -3.101 -10.412 1.00 84.50 85 LEU A O 1
ATOM 637 N N . ALA A 1 86 ? 10.479 -5.207 -10.964 1.00 83.94 86 ALA A N 1
ATOM 638 C CA . ALA A 1 86 ? 9.485 -5.808 -10.080 1.00 83.94 86 ALA A CA 1
ATOM 639 C C . ALA A 1 86 ? 9.821 -5.635 -8.597 1.00 83.94 86 ALA A C 1
ATOM 641 O O . ALA A 1 86 ? 8.917 -5.417 -7.791 1.00 83.94 86 ALA A O 1
ATOM 642 N N . GLU A 1 87 ? 11.103 -5.703 -8.250 1.00 87.94 87 GLU A N 1
ATOM 643 C CA . GLU A 1 87 ? 11.607 -5.404 -6.908 1.00 87.94 87 GLU A CA 1
ATOM 644 C C . GLU A 1 87 ? 11.445 -3.912 -6.581 1.00 87.94 87 GLU A C 1
ATOM 646 O O . GLU A 1 87 ? 10.960 -3.568 -5.505 1.00 87.94 87 GLU A O 1
ATOM 651 N N . ARG A 1 88 ? 11.733 -3.015 -7.533 1.00 86.06 88 ARG A N 1
ATOM 652 C CA . ARG A 1 88 ? 11.504 -1.572 -7.366 1.00 86.06 88 ARG A CA 1
ATOM 653 C C . ARG A 1 88 ? 10.017 -1.228 -7.248 1.00 86.06 88 ARG A C 1
ATOM 655 O O . ARG A 1 88 ? 9.649 -0.384 -6.447 1.00 86.06 88 ARG A O 1
ATOM 662 N N . ALA A 1 89 ? 9.140 -1.935 -7.962 1.00 83.75 89 ALA A N 1
ATOM 663 C CA . ALA A 1 89 ? 7.683 -1.749 -7.927 1.00 83.75 89 ALA A CA 1
ATOM 664 C C . ALA A 1 89 ? 7.004 -2.067 -6.591 1.00 83.75 89 ALA A C 1
ATOM 666 O O . ALA A 1 89 ? 5.803 -1.816 -6.449 1.00 83.75 89 ALA A O 1
ATOM 667 N N . VAL A 1 90 ? 7.734 -2.650 -5.640 1.00 84.06 90 VAL A N 1
ATOM 668 C CA . VAL A 1 90 ? 7.252 -2.907 -4.276 1.00 84.06 90 VAL A CA 1
ATOM 669 C C . VAL A 1 90 ? 7.955 -2.049 -3.221 1.00 84.06 90 VAL A C 1
ATOM 671 O O . VAL A 1 90 ? 7.682 -2.198 -2.025 1.00 84.06 90 VAL A O 1
ATOM 674 N N . ASP A 1 91 ? 8.848 -1.159 -3.652 1.00 88.12 91 ASP A N 1
ATOM 675 C CA . ASP A 1 91 ? 9.421 -0.106 -2.824 1.00 88.12 91 ASP A CA 1
ATOM 676 C C . ASP A 1 91 ? 8.305 0.866 -2.385 1.00 88.12 91 ASP A C 1
ATOM 678 O O . ASP A 1 91 ? 7.574 1.356 -3.247 1.00 88.12 91 ASP A O 1
ATOM 682 N N . PRO A 1 92 ? 8.112 1.118 -1.076 1.00 84.62 92 PRO A N 1
ATOM 683 C CA . PRO A 1 92 ? 7.008 1.946 -0.588 1.00 84.62 92 PRO A CA 1
ATOM 684 C C . PRO A 1 92 ? 7.006 3.390 -1.098 1.00 84.62 92 PRO A C 1
ATOM 686 O O . PRO A 1 92 ? 5.926 3.944 -1.298 1.00 84.62 92 PRO A O 1
ATOM 689 N N . ASP A 1 93 ? 8.173 3.999 -1.315 1.00 85.62 93 ASP A N 1
ATOM 690 C CA . ASP A 1 93 ? 8.258 5.372 -1.818 1.00 85.62 93 ASP A CA 1
ATOM 691 C C . ASP A 1 93 ? 7.873 5.407 -3.291 1.00 85.62 93 ASP A C 1
ATOM 693 O O . ASP A 1 93 ? 7.041 6.206 -3.720 1.00 85.62 93 ASP A O 1
ATOM 697 N N . TRP A 1 94 ? 8.420 4.474 -4.068 1.00 83.62 94 TRP A N 1
ATOM 698 C CA . TRP A 1 94 ? 8.182 4.442 -5.503 1.00 83.62 94 TRP A CA 1
ATOM 699 C C . TRP A 1 94 ? 6.777 3.954 -5.874 1.00 83.62 94 TRP A C 1
ATOM 701 O O . TRP A 1 94 ? 6.145 4.485 -6.790 1.00 83.62 94 TRP A O 1
ATOM 711 N N . ALA A 1 95 ? 6.246 2.982 -5.130 1.00 82.19 95 ALA A N 1
ATOM 712 C CA . ALA A 1 95 ? 4.865 2.524 -5.256 1.00 82.19 95 ALA A CA 1
ATOM 713 C C . ALA A 1 95 ? 3.841 3.554 -4.742 1.00 82.19 95 ALA A C 1
ATOM 715 O O . ALA A 1 95 ? 2.644 3.309 -4.857 1.00 82.19 95 ALA A O 1
ATOM 716 N N . GLY A 1 96 ? 4.293 4.677 -4.169 1.00 83.19 96 GLY A N 1
ATOM 717 C CA . GLY A 1 96 ? 3.437 5.734 -3.635 1.00 83.19 96 GLY A CA 1
ATOM 718 C C . GLY A 1 96 ? 2.778 5.397 -2.299 1.00 83.19 96 GLY A C 1
ATOM 719 O O . GLY A 1 96 ? 1.961 6.173 -1.823 1.00 83.19 96 GLY A O 1
ATOM 720 N N . LEU A 1 97 ? 3.134 4.280 -1.657 1.00 83.38 97 LEU A N 1
ATOM 721 C CA . LEU A 1 97 ? 2.545 3.851 -0.387 1.00 83.38 97 LEU A CA 1
ATOM 722 C C . LEU A 1 97 ? 2.834 4.845 0.745 1.00 83.38 97 LEU A C 1
ATOM 724 O O . LEU A 1 97 ? 1.936 5.173 1.519 1.00 83.38 97 LEU A O 1
ATOM 728 N N . ASN A 1 98 ? 4.069 5.348 0.824 1.00 84.31 98 ASN A N 1
ATOM 729 C CA . ASN A 1 98 ? 4.455 6.328 1.842 1.00 84.31 98 ASN A CA 1
ATOM 730 C C . ASN A 1 98 ? 3.802 7.692 1.595 1.00 84.31 98 ASN A C 1
ATOM 732 O O . ASN A 1 98 ? 3.303 8.304 2.536 1.00 84.31 98 ASN A O 1
ATOM 736 N N . ALA A 1 99 ? 3.733 8.134 0.335 1.00 82.69 99 ALA A N 1
ATOM 737 C CA . ALA A 1 99 ? 3.018 9.355 -0.035 1.00 82.69 99 ALA A CA 1
ATOM 738 C C . ALA A 1 99 ? 1.519 9.246 0.290 1.00 82.69 99 ALA A C 1
ATOM 740 O O . ALA A 1 99 ? 0.938 10.163 0.862 1.00 82.69 99 ALA A O 1
ATOM 741 N N . ALA A 1 100 ? 0.914 8.092 0.007 1.00 81.75 100 ALA A N 1
ATOM 742 C CA . ALA A 1 100 ? -0.486 7.820 0.297 1.00 81.75 100 ALA A CA 1
ATOM 743 C C . ALA A 1 100 ? -0.804 7.779 1.783 1.00 81.75 100 ALA A C 1
ATOM 745 O O . ALA A 1 100 ? -1.879 8.203 2.209 1.00 81.75 100 ALA A O 1
ATOM 746 N N . ARG A 1 101 ? 0.129 7.264 2.580 1.00 81.88 101 ARG A N 1
ATOM 747 C CA . ARG A 1 101 ? 0.041 7.308 4.032 1.00 81.88 101 ARG A CA 1
ATOM 748 C C . ARG A 1 101 ? 0.159 8.739 4.547 1.00 81.88 101 ARG A C 1
ATOM 750 O O . ARG A 1 101 ? -0.694 9.156 5.315 1.00 81.88 101 ARG A O 1
ATOM 757 N N . ALA A 1 102 ? 1.157 9.490 4.086 1.00 82.31 102 ALA A N 1
ATOM 758 C CA . ALA A 1 102 ? 1.350 10.880 4.491 1.00 82.31 102 ALA A CA 1
ATOM 759 C C . ALA A 1 102 ? 0.124 11.748 4.160 1.00 82.31 102 ALA A C 1
ATOM 761 O O . ALA A 1 102 ? -0.331 12.503 5.011 1.00 82.31 102 ALA A O 1
ATOM 762 N N . ALA A 1 103 ? -0.460 11.579 2.969 1.00 79.12 103 A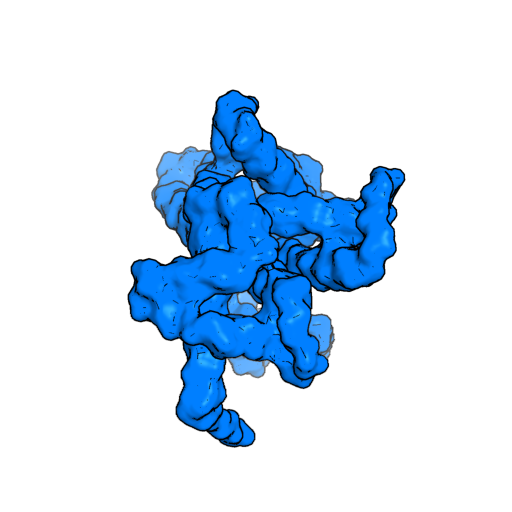LA A N 1
ATOM 763 C CA . ALA A 1 103 ? -1.674 12.285 2.566 1.00 79.12 103 ALA A CA 1
ATOM 764 C C . ALA A 1 103 ? -2.885 11.924 3.446 1.00 79.12 103 ALA A C 1
ATOM 766 O O . ALA A 1 103 ? -3.665 12.799 3.818 1.00 79.12 103 ALA A O 1
ATOM 767 N N . ALA A 1 104 ? -3.034 10.645 3.809 1.00 80.12 104 ALA A N 1
ATOM 768 C CA . ALA A 1 104 ? -4.086 10.198 4.719 1.00 80.12 104 ALA A CA 1
ATOM 769 C C . ALA A 1 104 ? -3.898 10.755 6.139 1.00 80.12 104 ALA A C 1
ATOM 771 O O . ALA A 1 104 ? -4.867 11.211 6.745 1.00 80.12 104 ALA A O 1
ATOM 772 N N . ASP A 1 105 ? -2.664 10.751 6.648 1.00 79.62 105 ASP A N 1
ATOM 773 C CA . ASP A 1 105 ? -2.319 11.280 7.970 1.00 79.62 105 ASP A CA 1
ATOM 774 C C . ASP A 1 105 ? -2.552 12.802 8.032 1.00 79.62 105 ASP A C 1
ATOM 776 O O . ASP A 1 105 ? -3.125 13.295 9.002 1.00 79.62 105 ASP A O 1
ATOM 780 N N . GLU A 1 106 ? -2.177 13.548 6.987 1.00 79.69 106 GLU A N 1
ATOM 781 C CA . GLU A 1 106 ? -2.409 14.995 6.882 1.00 79.69 106 GLU A CA 1
ATOM 782 C C . GLU A 1 106 ? -3.907 15.331 6.827 1.00 79.69 106 GLU A C 1
ATOM 784 O O . GLU A 1 106 ? -4.386 16.157 7.609 1.00 79.69 106 GLU A O 1
ATOM 789 N N . ALA A 1 107 ? -4.665 14.654 5.957 1.00 74.88 107 ALA A N 1
ATOM 790 C CA . ALA A 1 107 ? -6.111 14.841 5.844 1.00 74.88 107 ALA A CA 1
ATOM 791 C C . ALA A 1 107 ? -6.833 14.471 7.150 1.00 74.88 107 ALA A C 1
ATOM 793 O O . ALA A 1 107 ? -7.716 15.201 7.607 1.00 74.88 107 ALA A O 1
ATOM 794 N N . GLY A 1 108 ? -6.416 13.370 7.781 1.00 72.19 108 GLY A N 1
ATOM 795 C CA . GLY A 1 108 ? -6.915 12.932 9.077 1.00 72.19 108 GLY A CA 1
ATOM 796 C C . GLY A 1 108 ? -6.620 13.947 10.177 1.00 72.19 108 GLY A C 1
ATOM 797 O O . GLY A 1 108 ? -7.534 14.345 10.890 1.00 72.19 108 GLY A O 1
ATOM 798 N N . ALA A 1 109 ? -5.382 14.431 10.298 1.00 74.31 109 ALA A N 1
ATOM 799 C CA . ALA A 1 109 ? -4.996 15.409 11.317 1.00 74.31 109 ALA A CA 1
ATOM 800 C C . ALA A 1 109 ? -5.751 16.741 11.170 1.00 74.31 109 ALA A C 1
ATOM 802 O O . ALA A 1 109 ? -6.261 17.270 12.160 1.00 74.31 109 ALA A O 1
ATOM 803 N N . ALA A 1 110 ? -5.884 17.248 9.939 1.00 68.12 110 ALA A N 1
ATOM 804 C CA . ALA A 1 110 ? -6.636 18.470 9.653 1.00 68.12 110 ALA A CA 1
ATOM 805 C C . ALA A 1 110 ? -8.109 18.360 10.084 1.00 68.12 110 ALA A C 1
ATOM 807 O O . ALA A 1 110 ? -8.702 19.331 10.552 1.00 68.12 110 ALA A O 1
ATOM 808 N N . ARG A 1 111 ? -8.690 17.163 9.962 1.00 68.12 111 ARG A N 1
ATOM 809 C CA . ARG A 1 111 ? -10.087 16.878 10.299 1.00 68.12 111 ARG A CA 1
ATOM 810 C C . ARG A 1 111 ? -10.306 16.450 11.749 1.00 68.12 111 ARG A C 1
ATOM 812 O O . ARG A 1 111 ? -11.339 16.777 12.317 1.00 68.12 111 ARG A O 1
ATOM 819 N N . MET A 1 112 ? -9.331 15.816 12.396 1.00 63.34 112 MET A N 1
ATOM 820 C CA . MET A 1 112 ? -9.362 15.538 13.838 1.00 63.34 112 MET A CA 1
ATOM 821 C C . MET A 1 112 ? -9.452 16.836 14.651 1.00 63.34 112 MET A C 1
ATOM 823 O O . MET A 1 112 ? -10.216 16.894 15.610 1.00 63.34 112 MET A O 1
ATOM 827 N N . ALA A 1 113 ? -8.771 17.904 14.217 1.00 61.38 113 ALA A N 1
ATOM 828 C CA . ALA A 1 113 ? -8.939 19.244 14.789 1.00 61.38 113 ALA A CA 1
ATOM 829 C C . ALA A 1 113 ? -10.378 19.794 14.633 1.00 61.38 113 ALA A C 1
ATOM 831 O O . ALA A 1 113 ? -10.801 20.662 15.389 1.00 61.38 113 ALA A O 1
ATOM 832 N N . SER A 1 114 ? -11.145 19.266 13.674 1.00 57.56 114 SER A N 1
ATOM 833 C CA . SER A 1 114 ? -12.551 19.602 13.416 1.00 57.56 114 SER A CA 1
ATOM 834 C C . SER A 1 114 ? -13.552 18.670 14.122 1.00 57.56 114 SER A C 1
ATOM 836 O O . SER A 1 114 ? -14.732 19.004 14.221 1.00 5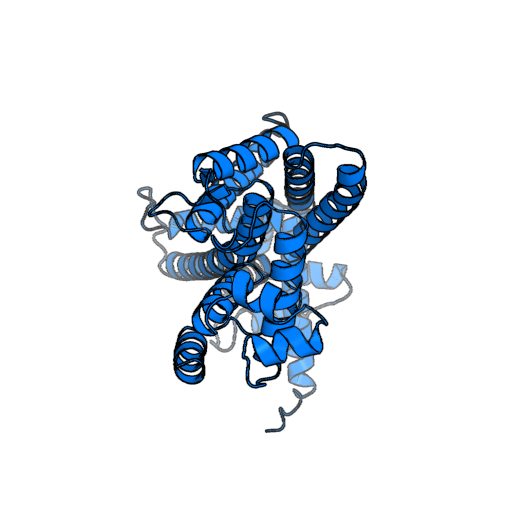7.56 114 SER A O 1
ATOM 838 N N . LEU A 1 115 ? -13.125 17.529 14.681 1.00 59.75 115 LEU A N 1
ATOM 839 C CA . LEU A 1 115 ? -13.991 16.700 15.536 1.00 59.75 115 LEU A CA 1
ATOM 840 C C . LEU A 1 115 ? -14.337 17.408 16.848 1.00 59.75 115 LEU A C 1
ATOM 842 O O . LEU A 1 115 ? -15.447 17.255 17.355 1.00 59.75 115 LEU A O 1
ATOM 846 N N . GLU A 1 116 ? -13.440 18.257 17.353 1.00 56.47 116 GLU A N 1
ATOM 847 C CA . GLU A 1 116 ? -13.739 19.178 18.459 1.00 56.47 116 GLU A CA 1
ATOM 848 C C . GLU A 1 116 ? -14.861 20.174 18.093 1.00 56.47 116 GLU A C 1
ATOM 850 O O . GLU A 1 116 ? -15.529 20.708 18.978 1.00 56.47 116 GLU A O 1
ATOM 855 N N . ALA A 1 117 ? -15.127 20.366 16.793 1.00 52.47 117 ALA A N 1
ATOM 856 C CA . ALA A 1 117 ? -16.211 21.184 16.249 1.00 52.47 117 ALA A CA 1
ATOM 857 C C . ALA A 1 117 ? -17.479 20.383 15.868 1.00 52.47 117 ALA A C 1
ATOM 859 O O . ALA A 1 117 ? -18.430 20.966 15.346 1.00 52.47 117 ALA A O 1
ATOM 860 N N . GLY A 1 118 ? -17.534 19.076 16.161 1.00 54.81 118 GLY A N 1
ATOM 861 C CA . GLY A 1 118 ? -18.742 18.252 16.023 1.00 54.81 118 GLY A CA 1
ATOM 862 C C . GLY A 1 118 ? -18.926 17.528 14.683 1.00 54.81 118 GLY A C 1
ATOM 863 O O . GLY A 1 118 ? -20.041 17.094 14.390 1.00 54.81 118 GLY A O 1
ATOM 864 N N . GLU A 1 119 ? -17.877 17.384 13.866 1.00 66.94 119 GLU A N 1
ATOM 865 C CA . GLU A 1 119 ? -17.940 16.529 12.670 1.00 66.94 119 GLU A CA 1
ATOM 866 C C . GLU A 1 119 ? -18.091 15.036 13.023 1.00 66.94 119 GLU A C 1
ATOM 868 O O . GLU A 1 119 ? -17.691 14.581 14.096 1.00 66.94 119 GLU A O 1
ATOM 873 N N . ALA A 1 120 ? -18.681 14.255 12.111 1.00 81.12 120 ALA A N 1
ATOM 874 C CA . ALA A 1 120 ? -18.800 12.806 12.263 1.00 81.12 120 ALA A CA 1
ATOM 875 C C . ALA A 1 120 ? -17.451 12.124 11.978 1.00 81.12 120 ALA A C 1
ATOM 877 O O . ALA A 1 120 ? -16.798 12.418 10.977 1.00 81.12 120 ALA A O 1
ATOM 878 N N . VAL A 1 121 ? -17.044 11.181 12.831 1.00 79.69 121 VAL A N 1
ATOM 879 C CA . VAL A 1 121 ? -15.784 10.421 12.692 1.00 79.69 121 VAL A CA 1
ATOM 880 C C . VAL A 1 121 ? -15.687 9.725 11.333 1.00 79.69 121 VAL A C 1
ATOM 882 O O . VAL A 1 121 ? -14.607 9.643 10.751 1.00 79.69 121 VAL A O 1
ATOM 885 N N . GLU A 1 122 ? -16.808 9.240 10.806 1.00 85.56 122 GLU A N 1
ATOM 886 C CA . GLU A 1 122 ? -16.881 8.605 9.495 1.00 85.56 122 GLU A CA 1
ATOM 887 C C . GLU A 1 122 ? -16.376 9.522 8.375 1.00 85.56 122 GLU A C 1
ATOM 889 O O . GLU A 1 122 ? -15.664 9.056 7.490 1.00 85.56 122 GLU A O 1
ATOM 894 N N . GLU A 1 123 ? -16.675 10.821 8.442 1.00 88.25 123 GLU A N 1
ATOM 895 C CA . GLU A 1 123 ? -16.258 11.798 7.432 1.00 88.25 123 GLU A CA 1
ATOM 896 C C . GLU A 1 123 ? -14.736 11.995 7.437 1.00 88.25 123 GLU A C 1
ATOM 898 O O . GLU A 1 123 ? -14.106 12.038 6.381 1.00 88.25 123 GLU A O 1
ATOM 903 N N . VAL A 1 124 ? -14.122 12.021 8.625 1.00 83.62 124 VAL A N 1
ATOM 904 C CA . VAL A 1 124 ? -12.658 12.081 8.783 1.00 83.62 124 VAL A CA 1
ATOM 905 C C . VAL A 1 124 ? -11.990 10.876 8.121 1.00 83.62 124 VAL A C 1
ATOM 907 O O . VAL A 1 124 ? -10.992 11.016 7.412 1.00 83.62 124 VAL A O 1
ATOM 910 N N . LEU A 1 125 ? -12.556 9.686 8.331 1.00 86.44 125 LEU A N 1
ATOM 911 C CA . LEU A 1 125 ? -12.041 8.446 7.754 1.00 86.44 125 LEU A CA 1
ATOM 912 C C . LEU A 1 125 ? -12.231 8.396 6.234 1.00 86.44 125 LEU A C 1
ATOM 914 O O . LEU A 1 125 ? -11.320 7.955 5.532 1.00 86.44 125 LEU A O 1
ATOM 918 N N . ILE A 1 126 ? -13.373 8.868 5.722 1.00 92.00 126 ILE A N 1
ATOM 919 C CA . ILE A 1 126 ? -13.636 8.976 4.280 1.00 92.00 126 ILE A CA 1
ATOM 920 C C . ILE A 1 126 ? -12.611 9.900 3.625 1.00 92.00 126 ILE A C 1
ATOM 922 O O . ILE A 1 126 ? -12.012 9.521 2.622 1.00 92.00 126 ILE A O 1
ATOM 926 N N . GLU A 1 127 ? -12.345 11.072 4.201 1.00 89.56 127 GLU A N 1
ATOM 927 C CA . GLU A 1 127 ? -11.381 12.018 3.633 1.00 89.56 127 GLU A CA 1
ATOM 928 C C . GLU A 1 127 ? -9.942 11.487 3.665 1.00 89.56 127 GLU A C 1
ATOM 930 O O . GLU A 1 127 ? -9.220 11.610 2.673 1.00 89.56 127 GLU A O 1
ATOM 935 N N . ALA A 1 128 ? -9.535 10.819 4.748 1.00 86.06 128 ALA A N 1
ATOM 936 C CA . ALA A 1 128 ? -8.230 10.160 4.814 1.00 86.06 128 ALA A CA 1
ATOM 937 C C . ALA A 1 128 ? -8.089 9.051 3.750 1.00 86.06 128 ALA A C 1
ATOM 939 O O . ALA A 1 128 ? -7.064 8.960 3.070 1.00 86.06 128 ALA A O 1
ATOM 940 N N . MET A 1 129 ? -9.130 8.232 3.551 1.00 91.44 129 MET A N 1
ATOM 941 C CA . MET A 1 129 ? -9.155 7.212 2.495 1.00 91.44 129 MET A CA 1
ATOM 942 C C . MET A 1 129 ? -9.157 7.833 1.093 1.00 91.44 129 MET A C 1
ATOM 944 O O . MET A 1 129 ? -8.445 7.349 0.215 1.00 91.44 129 MET A O 1
ATOM 948 N N . ARG A 1 130 ? -9.903 8.922 0.874 1.00 94.25 130 ARG A N 1
ATOM 949 C CA . ARG A 1 130 ? -9.941 9.652 -0.401 1.00 94.25 130 ARG A CA 1
ATOM 950 C C . ARG A 1 130 ? -8.558 10.184 -0.772 1.00 94.25 130 ARG A C 1
ATOM 952 O O . ARG A 1 130 ? -8.094 9.939 -1.884 1.00 94.25 130 ARG A O 1
ATOM 959 N N . ALA A 1 131 ? -7.875 10.840 0.167 1.00 89.31 131 ALA A N 1
ATOM 960 C CA . ALA A 1 131 ? -6.513 11.335 -0.031 1.00 89.31 131 ALA A CA 1
ATOM 961 C C . ALA A 1 131 ? -5.530 10.188 -0.339 1.00 89.31 131 ALA A C 1
ATOM 963 O O . ALA A 1 131 ? -4.696 10.296 -1.243 1.00 89.31 131 ALA A O 1
ATOM 964 N N . ASN A 1 132 ? -5.675 9.050 0.353 1.00 88.75 132 ASN A N 1
ATOM 965 C CA . ASN A 1 132 ? -4.906 7.842 0.065 1.00 88.75 132 ASN A CA 1
ATOM 966 C C . ASN A 1 132 ? -5.127 7.348 -1.375 1.00 88.75 132 ASN A C 1
ATOM 968 O O . ASN A 1 132 ? -4.153 7.084 -2.078 1.00 88.75 132 ASN A O 1
ATOM 972 N N . ILE A 1 133 ? -6.379 7.268 -1.832 1.00 91.81 133 ILE A N 1
ATOM 973 C CA . ILE A 1 133 ? -6.747 6.849 -3.193 1.00 91.81 133 ILE A CA 1
ATOM 974 C C . ILE A 1 133 ? -6.144 7.791 -4.239 1.00 91.81 133 ILE A C 1
ATOM 976 O O . ILE A 1 133 ? -5.507 7.332 -5.184 1.00 91.81 133 ILE A O 1
ATOM 980 N N . GLU A 1 134 ? -6.319 9.101 -4.078 1.00 92.44 134 GLU A N 1
ATOM 981 C CA . GLU A 1 134 ? -5.862 10.101 -5.053 1.00 92.44 134 GLU A CA 1
ATOM 982 C C . GLU A 1 134 ? -4.347 10.069 -5.238 1.00 92.44 134 GLU A C 1
ATOM 984 O O . GLU A 1 134 ? -3.846 10.112 -6.364 1.00 92.44 134 GLU A O 1
ATOM 989 N N . SER A 1 135 ? -3.610 9.890 -4.144 1.00 88.56 135 SER A N 1
ATOM 990 C CA . SER A 1 135 ? -2.153 9.782 -4.192 1.00 88.56 135 SER A CA 1
ATOM 991 C C . SER A 1 135 ? -1.652 8.558 -4.980 1.00 88.56 135 SER A C 1
ATOM 993 O O . SER A 1 135 ? -0.551 8.608 -5.533 1.00 88.56 135 SER A O 1
ATOM 995 N N . GLN A 1 136 ? -2.455 7.487 -5.110 1.00 87.44 136 GLN A N 1
ATOM 996 C CA . GLN A 1 136 ? -2.082 6.316 -5.916 1.00 87.44 136 GLN A CA 1
ATOM 997 C C . GLN A 1 136 ? -1.885 6.697 -7.384 1.00 87.44 136 GLN A C 1
ATOM 999 O O . GLN A 1 136 ? -0.999 6.163 -8.047 1.00 87.44 136 GLN A O 1
ATOM 1004 N N . PHE A 1 137 ? -2.677 7.645 -7.891 1.00 89.12 137 PHE A N 1
ATOM 1005 C CA . PHE A 1 137 ? -2.592 8.106 -9.277 1.00 89.12 137 PHE A CA 1
ATOM 1006 C C . PHE A 1 137 ? -1.386 9.016 -9.535 1.00 89.12 137 PHE A C 1
ATOM 1008 O O . PHE A 1 137 ? -0.984 9.179 -10.684 1.00 89.12 137 PHE A O 1
ATOM 1015 N N . ALA A 1 138 ? -0.778 9.561 -8.480 1.00 87.75 138 ALA A N 1
ATOM 1016 C CA . ALA A 1 138 ? 0.468 10.320 -8.556 1.00 87.75 138 ALA A CA 1
ATOM 1017 C C . ALA A 1 138 ? 1.722 9.437 -8.392 1.00 87.75 138 ALA A C 1
ATOM 1019 O O . ALA A 1 138 ? 2.844 9.920 -8.553 1.00 87.75 138 ALA A O 1
ATOM 1020 N N . ALA A 1 139 ? 1.562 8.149 -8.068 1.00 87.62 139 ALA A N 1
ATOM 1021 C CA . ALA A 1 139 ? 2.682 7.256 -7.807 1.00 87.62 139 ALA A CA 1
ATOM 1022 C C . ALA A 1 139 ? 3.459 6.921 -9.090 1.00 87.62 139 ALA A C 1
ATOM 1024 O O . ALA A 1 139 ? 2.924 6.319 -10.025 1.00 87.62 139 ALA A O 1
ATOM 1025 N N . ALA A 1 140 ? 4.763 7.214 -9.100 1.00 82.81 140 ALA A N 1
ATOM 1026 C CA . ALA A 1 140 ? 5.649 6.911 -10.229 1.00 82.81 140 ALA A CA 1
ATOM 1027 C C . ALA A 1 140 ? 5.672 5.412 -10.588 1.00 82.81 140 ALA A C 1
ATOM 1029 O O . ALA A 1 140 ? 5.840 5.045 -11.751 1.00 82.81 140 ALA A O 1
ATOM 1030 N N . GLY A 1 141 ? 5.465 4.535 -9.601 1.00 83.75 141 GLY A N 1
ATOM 1031 C CA . GLY A 1 141 ? 5.426 3.089 -9.789 1.00 83.75 141 GLY A CA 1
ATOM 1032 C C . GLY A 1 141 ? 4.117 2.524 -10.345 1.00 83.75 141 GLY A C 1
ATOM 1033 O O . GLY A 1 141 ? 4.078 1.334 -10.679 1.00 83.75 141 GLY A O 1
ATOM 1034 N N . LEU A 1 142 ? 3.048 3.320 -10.472 1.00 84.94 142 LEU A N 1
ATOM 1035 C CA . LEU A 1 142 ? 1.735 2.832 -10.913 1.00 84.94 142 LEU A CA 1
ATOM 1036 C C . LEU A 1 142 ? 1.761 2.174 -12.315 1.00 84.94 142 LEU A C 1
ATOM 1038 O O . LEU A 1 142 ? 1.209 1.070 -12.457 1.00 84.94 142 LEU A O 1
ATOM 1042 N N . PRO A 1 143 ? 2.425 2.746 -13.345 1.00 80.31 143 PRO A N 1
ATOM 1043 C CA . PRO A 1 143 ? 2.474 2.146 -14.681 1.00 80.31 143 PRO A CA 1
ATOM 1044 C C . PRO A 1 143 ? 3.186 0.787 -14.697 1.00 80.31 143 PRO A C 1
ATOM 1046 O O . PRO A 1 143 ? 2.634 -0.211 -15.173 1.00 80.31 143 PRO A O 1
ATOM 1049 N N . VAL A 1 144 ? 4.378 0.706 -14.092 1.00 80.12 144 VAL A N 1
ATOM 1050 C CA . VAL A 1 144 ? 5.127 -0.558 -13.962 1.00 80.12 144 VAL A CA 1
ATOM 1051 C C . VAL A 1 144 ? 4.329 -1.567 -13.150 1.00 80.12 144 VAL A C 1
ATOM 1053 O O . VAL A 1 144 ? 4.253 -2.744 -13.509 1.00 80.12 144 VAL A O 1
ATOM 1056 N N . GLY A 1 145 ? 3.676 -1.119 -12.079 1.00 81.06 145 GLY A N 1
ATOM 1057 C CA . GLY A 1 145 ? 2.860 -1.988 -11.257 1.00 81.06 145 GLY A CA 1
ATOM 1058 C C . GLY A 1 145 ? 1.714 -2.641 -12.024 1.00 81.06 145 GLY A C 1
ATOM 1059 O O . GLY A 1 145 ? 1.498 -3.847 -11.876 1.00 81.06 145 GLY A O 1
ATOM 1060 N N . SER A 1 146 ? 1.050 -1.877 -12.888 1.00 80.19 146 SER A N 1
ATOM 1061 C CA . SER A 1 146 ? -0.019 -2.359 -13.767 1.00 80.19 146 SER A CA 1
ATOM 1062 C C . SER A 1 146 ? 0.491 -3.384 -14.784 1.00 80.19 146 SER A C 1
ATOM 1064 O O . SER A 1 146 ? -0.122 -4.438 -14.969 1.00 80.19 146 SER A O 1
ATOM 1066 N N . MET A 1 147 ? 1.663 -3.145 -15.375 1.00 75.31 147 MET A N 1
ATOM 1067 C CA . MET A 1 147 ? 2.292 -4.083 -16.311 1.00 75.31 147 MET A CA 1
ATOM 1068 C C . MET A 1 147 ? 2.677 -5.412 -15.651 1.00 75.31 147 MET A C 1
ATOM 1070 O O . MET A 1 147 ? 2.422 -6.487 -16.198 1.00 75.31 147 MET A O 1
ATOM 1074 N N . LEU A 1 148 ? 3.241 -5.365 -14.443 1.00 78.25 148 LEU A N 1
ATOM 1075 C CA . LEU A 1 148 ? 3.617 -6.571 -13.704 1.00 78.25 148 LEU A CA 1
ATOM 1076 C C . LEU A 1 148 ? 2.400 -7.426 -13.330 1.00 78.25 148 LEU A C 1
ATOM 1078 O O . LEU A 1 148 ? 2.504 -8.652 -13.307 1.00 78.25 148 LEU A O 1
ATOM 1082 N N . ARG A 1 149 ? 1.226 -6.819 -13.097 1.00 78.56 149 ARG A N 1
ATOM 1083 C CA . ARG A 1 149 ? -0.023 -7.570 -12.872 1.00 78.56 149 ARG A CA 1
ATOM 1084 C C . ARG A 1 149 ? -0.418 -8.397 -14.095 1.00 78.56 149 ARG A C 1
ATOM 1086 O O . ARG A 1 149 ? -0.777 -9.562 -13.933 1.00 78.56 149 ARG A O 1
ATOM 1093 N N . ALA A 1 150 ? -0.279 -7.847 -15.302 1.00 72.81 150 ALA A N 1
ATOM 1094 C CA . ALA A 1 150 ? -0.517 -8.601 -16.533 1.00 72.81 150 ALA A CA 1
ATOM 1095 C C . ALA A 1 150 ? 0.455 -9.789 -16.668 1.00 72.81 150 ALA A C 1
ATOM 1097 O O . ALA A 1 150 ? 0.036 -10.894 -17.014 1.00 72.81 150 ALA A O 1
ATOM 1098 N N . ALA A 1 151 ? 1.730 -9.604 -16.305 1.00 72.44 151 ALA A N 1
ATOM 1099 C CA . ALA A 1 151 ? 2.718 -10.687 -16.303 1.00 72.44 151 ALA A CA 1
ATOM 1100 C C . ALA A 1 151 ? 2.374 -11.804 -15.294 1.00 72.44 151 ALA A C 1
ATOM 1102 O O . ALA A 1 151 ? 2.514 -12.990 -15.612 1.00 72.44 151 ALA A O 1
ATOM 1103 N N . ILE A 1 152 ? 1.856 -11.450 -14.109 1.00 78.25 152 ILE A N 1
ATOM 1104 C CA . ILE A 1 152 ? 1.452 -12.409 -13.063 1.00 78.25 152 ILE A CA 1
ATOM 1105 C C . ILE A 1 152 ? 0.326 -13.338 -13.530 1.00 78.25 152 ILE A C 1
ATOM 1107 O O . ILE A 1 152 ? 0.315 -14.500 -13.116 1.00 78.25 152 ILE A O 1
ATOM 1111 N N . LEU A 1 153 ? -0.594 -12.878 -14.392 1.00 75.00 153 LEU A N 1
ATOM 1112 C CA . LEU A 1 153 ? -1.704 -13.707 -14.891 1.00 75.00 153 LEU A CA 1
ATOM 1113 C C . LEU A 1 153 ? -1.194 -15.034 -15.462 1.00 75.00 153 LEU A C 1
ATOM 1115 O O . LEU A 1 153 ? -1.696 -16.096 -15.097 1.00 75.00 153 LEU A O 1
ATOM 1119 N N . SER A 1 154 ? -0.127 -14.982 -16.263 1.00 69.00 154 SER A N 1
ATOM 1120 C CA . SER A 1 154 ? 0.467 -16.160 -16.906 1.00 69.00 154 SER A CA 1
ATOM 1121 C C . SER A 1 154 ? 1.091 -17.173 -15.929 1.00 69.00 154 SER A C 1
ATOM 1123 O O . SER A 1 154 ? 1.179 -18.357 -16.253 1.00 69.00 154 SER A O 1
ATOM 1125 N N . ALA A 1 155 ? 1.464 -16.740 -14.718 1.00 72.25 155 ALA A N 1
ATOM 1126 C CA . ALA A 1 155 ? 1.990 -17.593 -13.647 1.00 72.25 155 ALA A CA 1
ATOM 1127 C C . ALA A 1 155 ? 0.971 -17.907 -12.544 1.00 72.25 155 ALA A C 1
ATOM 1129 O O . ALA A 1 155 ? 1.297 -18.598 -11.573 1.00 72.25 155 ALA A O 1
ATOM 1130 N N . SER A 1 156 ? -0.256 -17.394 -12.628 1.00 80.69 156 SER A N 1
ATOM 1131 C CA . SER A 1 156 ? -1.276 -17.668 -11.621 1.00 80.69 156 SER A CA 1
ATOM 1132 C C . SER A 1 156 ? -1.818 -19.093 -11.784 1.00 80.69 156 SER A C 1
ATOM 1134 O O . SER A 1 156 ? -2.264 -19.453 -12.873 1.00 80.69 156 SER A O 1
ATOM 1136 N N . PRO A 1 157 ? -1.880 -19.912 -10.715 1.00 82.75 157 PRO A N 1
ATOM 1137 C CA . PRO A 1 157 ? -2.508 -21.230 -10.790 1.00 82.75 157 PRO A CA 1
ATOM 1138 C C . PRO A 1 157 ? -4.026 -21.130 -10.992 1.00 82.75 157 PRO A C 1
ATOM 1140 O O . PRO A 1 157 ? -4.656 -22.117 -11.347 1.00 82.75 157 PRO A O 1
ATOM 1143 N N . ARG A 1 158 ? -4.613 -19.946 -10.762 1.00 85.75 158 ARG A N 1
ATOM 1144 C CA . ARG A 1 158 ? -6.032 -19.656 -11.000 1.00 85.75 158 ARG A CA 1
ATOM 1145 C C . ARG A 1 158 ? -6.323 -19.291 -12.458 1.00 85.75 158 ARG A C 1
ATOM 1147 O O . ARG A 1 158 ? -7.486 -19.260 -12.842 1.00 85.75 158 ARG A O 1
ATOM 1154 N N . TRP A 1 159 ? -5.296 -18.996 -13.258 1.00 81.44 159 TRP A N 1
ATOM 1155 C CA . TRP A 1 159 ? -5.460 -18.725 -14.682 1.00 81.44 159 TRP A CA 1
ATOM 1156 C C . TRP A 1 159 ? -5.594 -20.038 -15.458 1.00 81.44 159 TRP A C 1
ATOM 1158 O O . TRP A 1 159 ? -4.671 -20.862 -15.480 1.00 81.44 159 TRP A O 1
ATOM 1168 N N . ASN A 1 160 ? -6.749 -20.196 -16.105 1.00 81.56 160 ASN A N 1
ATOM 1169 C CA . ASN A 1 160 ? -7.112 -21.365 -16.911 1.00 81.56 160 ASN A CA 1
ATOM 1170 C C . ASN A 1 160 ? -6.957 -21.128 -18.424 1.00 81.56 1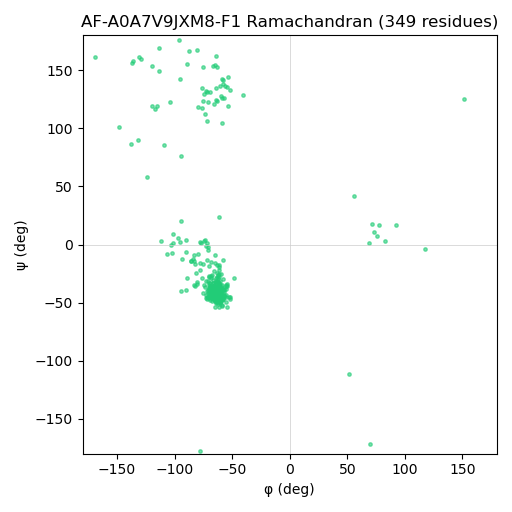60 ASN A C 1
ATOM 1172 O O . ASN A 1 160 ? -7.284 -22.009 -19.213 1.00 81.56 160 ASN A O 1
ATOM 1176 N N . GLY A 1 161 ? -6.502 -19.943 -18.843 1.00 79.50 161 GLY A N 1
ATOM 1177 C CA . GLY A 1 161 ? -6.238 -19.658 -20.252 1.00 79.50 161 GLY A CA 1
ATOM 1178 C C . GLY A 1 161 ? -4.921 -20.263 -20.740 1.00 79.50 161 GLY A C 1
ATOM 1179 O O . GLY A 1 161 ? -4.190 -20.920 -19.994 1.00 79.50 161 GLY A O 1
ATOM 1180 N N . GLN A 1 162 ? -4.598 -20.007 -22.010 1.00 77.12 162 GLN A N 1
ATOM 1181 C CA . GLN A 1 162 ? -3.330 -20.440 -22.597 1.00 77.12 162 GLN A CA 1
ATOM 1182 C C . GLN A 1 162 ? -2.142 -19.854 -21.825 1.00 77.12 162 GLN A C 1
ATOM 1184 O O . GLN A 1 162 ? -2.184 -18.714 -21.349 1.00 77.12 162 GLN A O 1
ATOM 1189 N N . ARG A 1 163 ? -1.087 -20.661 -21.688 1.00 75.62 163 ARG A N 1
ATOM 1190 C CA . ARG A 1 163 ? 0.150 -20.292 -20.996 1.00 75.62 163 ARG A CA 1
ATOM 1191 C C . ARG A 1 163 ? 1.305 -20.217 -21.993 1.00 75.62 163 ARG A C 1
ATOM 1193 O O . ARG A 1 163 ? 1.298 -20.975 -22.964 1.00 75.62 163 ARG A O 1
ATOM 1200 N N . PRO A 1 164 ? 2.298 -19.345 -21.752 1.00 73.69 164 PRO A N 1
ATOM 1201 C CA . PRO A 1 164 ? 3.525 -19.334 -22.535 1.00 73.69 164 PRO A CA 1
ATOM 1202 C C . PRO A 1 164 ? 4.179 -20.722 -22.547 1.00 73.69 164 PRO A C 1
ATOM 1204 O O . PRO A 1 164 ? 4.268 -21.376 -21.509 1.00 73.69 164 PRO A O 1
ATOM 1207 N N . THR A 1 165 ? 4.633 -21.163 -23.720 1.00 74.62 165 THR A N 1
ATOM 1208 C CA . THR A 1 165 ? 5.331 -22.449 -23.900 1.00 74.62 165 THR A CA 1
ATOM 1209 C C . THR A 1 165 ? 6.813 -22.374 -23.543 1.00 74.62 165 THR A C 1
ATOM 1211 O O . THR A 1 165 ? 7.457 -23.404 -23.370 1.00 74.62 165 THR A O 1
ATOM 1214 N N . ASP A 1 166 ? 7.364 -21.163 -23.451 1.00 76.56 166 ASP A N 1
ATOM 1215 C CA . ASP A 1 166 ? 8.754 -20.939 -23.074 1.00 76.56 166 ASP A CA 1
ATOM 1216 C C . ASP A 1 166 ? 8.953 -21.150 -21.563 1.00 76.56 166 ASP A C 1
ATOM 1218 O O . ASP A 1 166 ? 8.284 -20.472 -20.782 1.00 76.56 166 ASP A O 1
ATOM 1222 N N . PRO A 1 167 ? 9.862 -22.040 -21.124 1.00 71.88 167 PRO A N 1
ATOM 1223 C CA . PRO A 1 167 ? 10.052 -22.363 -19.712 1.00 71.88 167 PRO A CA 1
ATOM 1224 C C . PRO A 1 167 ? 10.686 -21.241 -18.870 1.00 71.88 167 PRO A C 1
ATOM 1226 O O . PRO A 1 167 ? 10.541 -21.276 -17.645 1.00 71.88 167 PRO A O 1
ATOM 1229 N N . THR A 1 168 ? 11.353 -20.238 -19.460 1.00 72.00 168 THR A N 1
ATOM 1230 C CA . THR A 1 168 ? 11.945 -19.132 -18.676 1.00 72.00 168 THR A CA 1
ATOM 1231 C C . THR A 1 168 ? 10.889 -18.132 -18.202 1.00 72.00 168 THR A C 1
ATOM 1233 O O . THR A 1 168 ? 11.002 -17.556 -17.117 1.00 72.00 168 THR A O 1
ATOM 1236 N N . VAL A 1 169 ? 9.800 -17.991 -18.964 1.00 74.00 169 VAL A N 1
ATOM 1237 C CA . VAL A 1 169 ? 8.704 -17.057 -18.675 1.00 74.00 169 VAL A CA 1
ATOM 1238 C C . VAL A 1 169 ? 7.953 -17.426 -17.382 1.00 74.00 169 VAL A C 1
ATOM 1240 O O . VAL A 1 169 ? 7.784 -16.544 -16.535 1.00 74.00 169 VAL A O 1
ATOM 1243 N N . PRO A 1 170 ? 7.562 -18.697 -17.133 1.00 73.38 170 PRO A N 1
ATOM 1244 C CA . PRO A 1 170 ? 6.999 -19.124 -15.855 1.00 73.38 170 PRO A CA 1
ATOM 1245 C C . PRO A 1 170 ? 7.887 -18.821 -14.646 1.00 73.38 170 PRO A C 1
ATOM 1247 O O . PRO A 1 170 ? 7.360 -18.447 -13.600 1.00 73.38 170 PRO A O 1
ATOM 1250 N N . ALA A 1 171 ? 9.213 -18.960 -14.765 1.00 79.62 171 ALA A N 1
ATOM 1251 C CA . ALA A 1 171 ? 10.136 -18.702 -13.658 1.00 79.62 171 ALA A CA 1
ATOM 1252 C C . ALA A 1 171 ? 10.191 -17.208 -13.297 1.00 79.62 171 ALA A C 1
ATOM 1254 O O . ALA A 1 171 ? 10.087 -16.850 -12.120 1.00 79.62 171 ALA A O 1
ATOM 1255 N N . LEU A 1 172 ? 10.284 -16.331 -14.302 1.00 79.12 172 LEU A N 1
ATOM 1256 C CA . LEU A 1 172 ? 10.237 -14.880 -14.108 1.00 79.12 172 LEU A CA 1
ATOM 1257 C C . LEU A 1 172 ? 8.889 -14.439 -13.524 1.00 79.12 172 LEU A C 1
ATOM 1259 O O . LEU A 1 172 ? 8.841 -13.734 -12.516 1.00 79.12 172 LEU A O 1
ATOM 1263 N N . ALA A 1 173 ? 7.783 -14.908 -14.099 1.00 79.62 173 ALA A N 1
ATOM 1264 C CA . ALA A 1 173 ? 6.448 -14.557 -13.631 1.00 79.62 173 ALA A CA 1
ATOM 1265 C C . ALA A 1 173 ? 6.152 -15.114 -12.218 1.00 79.62 173 ALA A C 1
ATOM 1267 O O . ALA A 1 173 ? 5.494 -14.445 -11.417 1.00 79.62 173 ALA A O 1
ATOM 1268 N N . ALA A 1 174 ? 6.696 -16.282 -11.852 1.00 82.81 174 ALA A N 1
ATOM 1269 C CA . ALA A 1 174 ? 6.634 -16.803 -10.485 1.00 82.81 174 ALA A CA 1
ATOM 1270 C C . ALA A 1 174 ? 7.405 -15.924 -9.488 1.00 82.81 174 ALA A C 1
ATOM 1272 O O . ALA A 1 174 ? 6.917 -15.711 -8.375 1.00 82.81 174 ALA A O 1
ATOM 1273 N N . HIS A 1 175 ? 8.564 -15.389 -9.885 1.00 85.00 175 HIS A N 1
ATOM 1274 C CA . HIS A 1 175 ? 9.316 -14.445 -9.065 1.00 85.00 175 HIS A CA 1
ATOM 1275 C C . HIS A 1 175 ? 8.536 -13.140 -8.850 1.00 85.00 175 HIS A C 1
ATOM 1277 O O . HIS A 1 175 ? 8.303 -12.767 -7.704 1.00 85.00 175 HIS A O 1
ATOM 1283 N N . ILE A 1 176 ? 8.025 -12.517 -9.919 1.00 84.44 176 ILE A N 1
ATOM 1284 C CA . ILE A 1 176 ? 7.199 -11.297 -9.828 1.00 84.44 176 ILE A CA 1
ATOM 1285 C C . ILE A 1 176 ? 5.996 -11.525 -8.897 1.00 84.44 176 ILE A C 1
ATOM 1287 O O . ILE A 1 176 ? 5.693 -10.697 -8.035 1.00 84.44 176 ILE A O 1
ATOM 1291 N N . ARG A 1 177 ? 5.328 -12.681 -9.023 1.00 86.50 177 ARG A N 1
ATOM 1292 C CA . ARG A 1 177 ? 4.211 -13.071 -8.153 1.00 86.50 177 ARG A CA 1
ATOM 1293 C C . ARG A 1 177 ? 4.635 -13.189 -6.688 1.00 86.50 177 ARG A C 1
ATOM 1295 O O . ARG A 1 177 ? 3.885 -12.760 -5.815 1.00 86.50 177 ARG A O 1
ATOM 1302 N N . ALA A 1 178 ? 5.794 -13.784 -6.405 1.00 88.00 178 ALA A N 1
ATOM 1303 C CA . ALA A 1 178 ? 6.310 -13.910 -5.043 1.00 88.00 178 ALA A CA 1
ATOM 1304 C C . ALA A 1 178 ? 6.613 -12.534 -4.431 1.00 88.00 178 ALA A C 1
ATOM 1306 O O . ALA A 1 178 ? 6.159 -12.257 -3.321 1.00 88.00 178 ALA A O 1
ATOM 1307 N N . THR A 1 179 ? 7.275 -11.653 -5.185 1.00 86.56 179 THR A N 1
ATOM 1308 C CA . THR A 1 179 ? 7.583 -10.275 -4.777 1.00 86.56 179 THR A CA 1
ATOM 1309 C C . THR A 1 179 ? 6.308 -9.486 -4.468 1.00 86.56 179 THR A C 1
ATOM 1311 O O . THR A 1 179 ? 6.178 -8.903 -3.392 1.00 86.56 179 THR A O 1
ATOM 1314 N N . ARG A 1 180 ? 5.294 -9.552 -5.344 1.00 86.25 180 ARG A N 1
ATOM 1315 C CA . ARG A 1 180 ? 3.991 -8.912 -5.091 1.00 86.25 180 ARG A CA 1
ATOM 1316 C C . ARG A 1 180 ? 3.244 -9.511 -3.908 1.00 86.25 180 ARG A C 1
ATOM 1318 O O . ARG A 1 180 ? 2.660 -8.765 -3.130 1.00 86.25 180 ARG A O 1
ATOM 1325 N N . ARG A 1 181 ? 3.269 -10.834 -3.733 1.00 88.69 181 ARG A N 1
ATOM 1326 C CA . ARG A 1 181 ? 2.644 -11.485 -2.573 1.00 88.69 181 ARG A CA 1
ATOM 1327 C C . ARG A 1 181 ? 3.273 -11.016 -1.262 1.00 88.69 181 ARG A C 1
ATOM 1329 O O . ARG A 1 181 ? 2.537 -10.760 -0.315 1.00 88.69 181 ARG A O 1
ATOM 1336 N N . ALA A 1 182 ? 4.600 -10.901 -1.211 1.00 88.62 182 ALA A N 1
ATOM 1337 C CA . ALA A 1 182 ? 5.306 -10.396 -0.037 1.00 88.62 182 ALA A CA 1
ATOM 1338 C C . ALA A 1 182 ? 4.911 -8.944 0.271 1.00 88.62 182 ALA A C 1
ATOM 1340 O O . ALA A 1 182 ? 4.613 -8.627 1.420 1.00 88.62 182 ALA A O 1
ATOM 1341 N N . MET A 1 183 ? 4.815 -8.095 -0.759 1.00 87.06 183 MET A N 1
ATOM 1342 C CA . MET A 1 183 ? 4.327 -6.722 -0.611 1.00 87.06 183 MET A CA 1
ATOM 1343 C C . MET A 1 183 ? 2.907 -6.676 -0.038 1.00 87.06 183 MET A C 1
ATOM 1345 O O . MET A 1 183 ? 2.701 -6.023 0.976 1.00 87.06 183 MET A O 1
ATOM 1349 N N . TYR A 1 184 ? 1.944 -7.399 -0.628 1.00 88.81 184 TYR A N 1
ATOM 1350 C CA . TYR A 1 184 ? 0.567 -7.418 -0.119 1.00 88.81 184 TYR A CA 1
ATOM 1351 C C . TYR A 1 184 ? 0.483 -7.922 1.321 1.00 88.81 184 TYR A C 1
ATOM 1353 O O . TYR A 1 184 ? -0.295 -7.380 2.093 1.00 88.81 184 TYR A O 1
ATOM 1361 N N . ALA A 1 185 ? 1.275 -8.932 1.695 1.00 86.69 185 ALA A N 1
ATOM 1362 C CA . ALA A 1 185 ? 1.305 -9.430 3.067 1.00 86.69 185 ALA A CA 1
ATOM 1363 C C . ALA A 1 185 ? 1.828 -8.368 4.049 1.00 86.69 185 ALA A C 1
ATOM 1365 O O . ALA A 1 185 ? 1.219 -8.162 5.097 1.00 86.69 185 ALA A O 1
ATOM 1366 N N . ARG A 1 186 ? 2.911 -7.662 3.689 1.00 85.25 186 ARG A N 1
ATOM 1367 C CA . ARG A 1 186 ? 3.456 -6.548 4.481 1.00 85.25 186 ARG A CA 1
ATOM 1368 C C . ARG A 1 186 ? 2.433 -5.420 4.621 1.00 85.25 186 ARG A C 1
ATOM 1370 O O . ARG A 1 186 ? 2.085 -5.053 5.737 1.00 85.25 186 ARG A O 1
ATOM 1377 N N . THR A 1 187 ? 1.900 -4.932 3.501 1.00 83.06 187 THR A N 1
ATOM 1378 C CA . THR A 1 187 ? 0.912 -3.846 3.472 1.00 83.06 187 THR A CA 1
ATOM 1379 C C . THR A 1 187 ? -0.363 -4.230 4.224 1.00 83.06 187 THR A C 1
ATOM 1381 O O . THR A 1 187 ? -0.872 -3.433 4.998 1.00 83.06 187 THR A O 1
ATOM 1384 N N . ALA A 1 188 ? -0.871 -5.456 4.074 1.00 84.25 188 ALA A N 1
ATOM 1385 C CA . ALA A 1 188 ? -2.039 -5.901 4.833 1.00 84.25 188 ALA A CA 1
ATOM 1386 C C . ALA A 1 188 ? -1.783 -5.881 6.346 1.00 84.25 188 ALA A C 1
ATOM 1388 O O . ALA A 1 188 ? -2.668 -5.467 7.084 1.00 84.25 188 ALA A O 1
ATOM 1389 N N . GLY A 1 189 ? -0.590 -6.274 6.806 1.00 80.06 189 GLY A N 1
ATOM 1390 C CA . GLY A 1 189 ? -0.214 -6.192 8.220 1.00 80.06 189 GLY A CA 1
ATOM 1391 C C . GLY A 1 189 ? -0.126 -4.752 8.732 1.00 80.06 189 GLY A C 1
ATOM 1392 O O . GLY A 1 189 ? -0.732 -4.426 9.748 1.00 80.06 189 GLY A O 1
ATOM 1393 N N . GLU A 1 190 ? 0.572 -3.879 8.004 1.00 79.06 190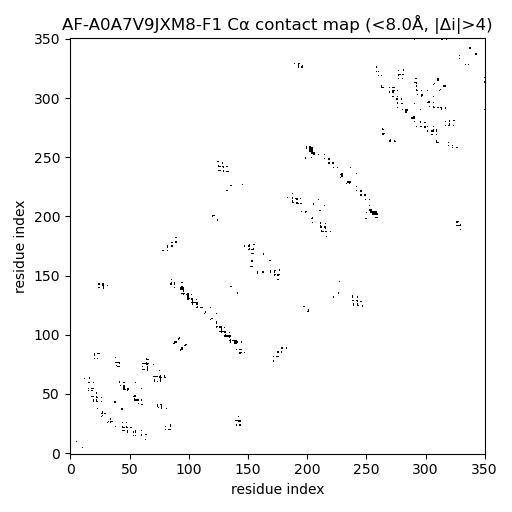 GLU A N 1
ATOM 1394 C CA . GLU A 1 190 ? 0.734 -2.463 8.368 1.00 79.06 190 GLU A CA 1
ATOM 1395 C C . GLU A 1 190 ? -0.610 -1.721 8.408 1.00 79.06 190 GLU A C 1
ATOM 1397 O O . GLU A 1 190 ? -0.919 -1.020 9.372 1.00 79.06 190 GLU A O 1
ATOM 1402 N N . PHE A 1 191 ? -1.449 -1.906 7.386 1.00 82.19 191 PHE A N 1
ATOM 1403 C CA . PHE A 1 191 ? -2.749 -1.244 7.314 1.00 82.19 191 PHE A CA 1
ATOM 1404 C C . PHE A 1 191 ? -3.805 -1.900 8.204 1.00 82.19 191 PHE A C 1
ATOM 1406 O O . PHE A 1 191 ? -4.753 -1.224 8.591 1.00 82.19 191 PHE A O 1
ATOM 1413 N N . ALA A 1 192 ? -3.658 -3.174 8.583 1.00 82.31 192 ALA A N 1
ATOM 1414 C CA . ALA A 1 192 ? -4.578 -3.823 9.520 1.00 82.31 192 ALA A CA 1
ATOM 1415 C C . ALA A 1 192 ? -4.574 -3.133 10.885 1.00 82.31 192 ALA A C 1
ATOM 1417 O O . ALA A 1 192 ? -5.623 -3.036 11.525 1.00 82.31 192 ALA A O 1
ATOM 1418 N N . VAL A 1 193 ? -3.419 -2.617 11.309 1.00 75.88 193 VAL A N 1
ATOM 1419 C CA . VAL A 1 193 ? -3.305 -1.794 12.515 1.00 75.88 193 VAL A CA 1
ATOM 1420 C C . VAL A 1 193 ? -4.080 -0.491 12.337 1.00 75.88 193 VAL A C 1
ATOM 1422 O O . VAL A 1 193 ? -4.961 -0.205 13.141 1.00 75.88 193 VAL A O 1
ATOM 1425 N N . LEU A 1 194 ? -3.817 0.262 11.261 1.00 75.38 194 LEU A N 1
ATOM 1426 C CA . LEU A 1 194 ? -4.507 1.531 10.985 1.00 75.38 194 LEU A CA 1
ATOM 1427 C C . LEU A 1 194 ? -6.026 1.348 10.906 1.00 75.38 194 LEU A C 1
ATOM 1429 O O . LEU A 1 194 ? -6.787 2.108 11.502 1.00 75.38 194 LEU A O 1
ATOM 1433 N N . PHE A 1 195 ? -6.466 0.295 10.221 1.00 83.06 195 PHE A N 1
ATOM 1434 C CA . PHE A 1 195 ? -7.866 -0.087 10.133 1.00 83.06 195 PHE A CA 1
ATOM 1435 C C . PHE A 1 195 ? -8.457 -0.411 11.506 1.00 83.06 195 PHE A C 1
ATOM 1437 O O . PHE A 1 195 ? -9.545 0.054 11.834 1.00 83.06 195 PHE A O 1
ATOM 1444 N N . THR A 1 196 ? -7.737 -1.176 12.328 1.00 80.00 196 THR A N 1
ATOM 1445 C CA . THR A 1 196 ? -8.158 -1.509 13.695 1.00 80.00 196 THR A CA 1
ATOM 1446 C C . THR A 1 196 ? -8.318 -0.250 14.542 1.00 80.00 196 THR A C 1
ATOM 1448 O O . THR A 1 196 ? -9.339 -0.099 15.215 1.00 80.00 196 THR A O 1
ATOM 1451 N N . SER A 1 197 ? -7.371 0.688 14.468 1.00 74.25 197 SER A N 1
ATOM 1452 C CA . SER A 1 197 ? -7.467 1.980 15.152 1.00 74.25 197 SER A CA 1
ATOM 1453 C C . SER A 1 197 ? -8.687 2.774 14.672 1.00 74.25 197 SER A C 1
ATOM 1455 O O . SER A 1 197 ? -9.501 3.185 15.494 1.00 74.25 197 SER A O 1
ATOM 1457 N N . ALA A 1 198 ? -8.884 2.904 13.357 1.00 79.31 198 ALA A N 1
ATOM 1458 C CA . ALA A 1 198 ? -10.032 3.602 12.774 1.00 79.31 198 ALA A CA 1
ATOM 1459 C C . ALA A 1 198 ? -11.379 2.991 13.204 1.00 79.31 198 ALA A C 1
ATOM 1461 O O . ALA A 1 198 ? -12.276 3.698 13.664 1.00 79.31 198 ALA A O 1
ATOM 1462 N N . MET A 1 199 ? -11.516 1.664 13.123 1.00 82.44 199 MET A N 1
ATOM 1463 C CA . MET A 1 199 ? -12.726 0.957 13.557 1.00 82.44 199 MET A CA 1
ATOM 1464 C C . MET A 1 199 ? -12.966 1.086 15.063 1.00 82.44 199 MET A C 1
ATOM 1466 O O . MET A 1 199 ? -14.117 1.154 15.492 1.00 82.44 199 MET A O 1
ATOM 1470 N N . SER A 1 200 ? -11.905 1.167 15.868 1.00 73.31 200 SER A N 1
ATOM 1471 C CA . SER A 1 200 ? -12.018 1.355 17.318 1.00 73.31 200 SER A CA 1
ATOM 1472 C C . SER A 1 200 ? -12.643 2.702 17.673 1.00 73.31 200 SER A C 1
ATOM 1474 O O . SER A 1 200 ? -13.485 2.752 18.569 1.00 73.31 200 SER A O 1
ATOM 1476 N N . ILE A 1 201 ? -12.306 3.770 16.937 1.00 74.00 201 ILE A N 1
ATOM 1477 C CA . ILE A 1 201 ? -12.934 5.093 17.106 1.00 74.00 201 ILE A CA 1
ATOM 1478 C C . ILE A 1 201 ? -14.437 5.002 16.800 1.00 74.00 201 ILE A C 1
ATOM 1480 O O . ILE A 1 201 ? -15.258 5.539 17.541 1.00 74.00 201 ILE A O 1
ATOM 1484 N N . LEU A 1 202 ? -14.812 4.215 15.787 1.00 78.56 202 LEU A N 1
ATOM 1485 C CA . LEU A 1 202 ? -16.210 3.904 15.459 1.00 78.56 202 LEU A CA 1
ATOM 1486 C C . LEU A 1 202 ? -16.873 2.896 16.423 1.00 78.56 202 LEU A C 1
ATOM 1488 O O . LEU A 1 202 ? -18.019 2.497 16.209 1.00 78.56 202 LEU A O 1
ATOM 1492 N N . ARG A 1 203 ? -16.174 2.453 17.479 1.00 76.88 203 ARG A N 1
ATOM 1493 C CA . ARG A 1 203 ? -16.624 1.419 18.432 1.00 76.88 203 ARG A CA 1
ATOM 1494 C C . ARG A 1 203 ? -16.997 0.099 17.749 1.00 76.88 203 ARG A C 1
ATOM 1496 O O . ARG A 1 203 ? -18.004 -0.539 18.082 1.00 76.88 203 ARG A O 1
ATOM 1503 N N . ARG A 1 204 ? -16.179 -0.293 16.773 1.00 83.31 204 ARG A N 1
ATOM 1504 C CA . ARG A 1 204 ? -16.331 -1.519 15.991 1.00 83.31 204 ARG A CA 1
ATOM 1505 C C . ARG A 1 204 ? -15.123 -2.436 16.142 1.00 83.31 204 ARG A C 1
ATOM 1507 O O . ARG A 1 204 ? -13.999 -1.989 16.362 1.00 83.31 204 ARG A O 1
ATOM 1514 N N . ARG A 1 205 ? -15.370 -3.730 15.958 1.00 80.44 205 ARG A N 1
ATOM 1515 C CA . ARG A 1 205 ? -14.365 -4.800 15.899 1.00 80.44 205 ARG A CA 1
ATOM 1516 C C . ARG A 1 205 ? -14.698 -5.755 14.752 1.00 80.44 205 ARG A C 1
ATOM 1518 O O . ARG A 1 205 ? -15.872 -5.831 14.380 1.00 80.44 205 ARG A O 1
ATOM 1525 N N . PRO A 1 206 ? -13.731 -6.500 14.195 1.00 85.75 206 PRO A N 1
ATOM 1526 C CA . PRO A 1 206 ? -14.013 -7.553 13.231 1.00 85.75 206 PRO A CA 1
ATOM 1527 C C . PRO A 1 206 ? -15.037 -8.550 13.770 1.00 85.75 206 PRO A C 1
ATOM 1529 O O . PRO A 1 206 ? -15.041 -8.876 14.960 1.00 85.75 206 PRO A O 1
ATOM 1532 N N . ARG A 1 207 ? -15.896 -9.054 12.884 1.00 85.50 207 ARG A N 1
ATOM 1533 C CA . ARG A 1 207 ? -16.825 -10.135 13.229 1.00 85.50 207 ARG A CA 1
ATOM 1534 C C . ARG A 1 207 ? -16.062 -11.417 13.600 1.00 85.50 207 ARG A C 1
ATOM 1536 O O . ARG A 1 207 ? -14.967 -11.643 13.080 1.00 85.50 207 ARG A O 1
ATOM 1543 N N . PRO A 1 208 ? -16.640 -12.299 14.437 1.00 80.56 208 PRO A N 1
ATOM 1544 C CA . PRO A 1 208 ? -16.022 -13.576 14.778 1.00 80.56 208 PRO A CA 1
ATOM 1545 C C . PRO A 1 208 ? -15.601 -14.378 13.539 1.00 80.56 208 PRO A C 1
ATOM 1547 O O . PRO A 1 208 ? -16.375 -14.540 12.597 1.00 80.56 208 PRO A O 1
ATOM 1550 N N . GLY A 1 209 ? -14.370 -14.895 13.553 1.00 81.12 209 GLY A N 1
ATOM 1551 C CA . GLY A 1 209 ? -13.806 -15.677 12.446 1.00 81.12 209 GLY A CA 1
ATOM 1552 C C . GLY A 1 209 ? -13.222 -14.850 11.297 1.00 81.12 209 GLY A C 1
ATOM 1553 O O . GLY A 1 209 ? -12.762 -15.438 10.321 1.00 81.12 209 GLY A O 1
ATOM 1554 N N . ILE A 1 210 ? -13.213 -13.518 11.406 1.00 86.44 210 ILE A N 1
ATOM 1555 C CA . ILE A 1 210 ? -12.607 -12.615 10.426 1.00 86.44 210 ILE A CA 1
ATOM 1556 C C . ILE A 1 210 ? -11.510 -11.820 11.122 1.00 86.44 210 ILE A C 1
ATOM 1558 O O . ILE A 1 210 ? -11.771 -11.087 12.072 1.00 86.44 210 ILE A O 1
ATOM 1562 N N . ASP A 1 211 ? -10.275 -11.962 10.659 1.00 84.25 211 ASP A N 1
ATOM 1563 C CA . ASP A 1 211 ? -9.157 -11.177 11.167 1.00 84.25 211 ASP A CA 1
ATOM 1564 C C . ASP A 1 211 ? -8.991 -9.853 10.383 1.00 84.25 211 ASP A C 1
ATOM 1566 O O . ASP A 1 211 ? -9.391 -9.761 9.215 1.00 84.25 211 ASP A O 1
ATOM 1570 N N . PRO A 1 212 ? -8.380 -8.816 10.988 1.00 85.00 212 PRO A N 1
ATOM 1571 C CA . PRO A 1 212 ? -8.123 -7.541 10.316 1.00 85.00 212 PRO A CA 1
ATOM 1572 C C . PRO A 1 212 ? -7.335 -7.647 9.005 1.00 85.00 212 PRO A C 1
ATOM 1574 O O . PRO A 1 212 ? -7.609 -6.892 8.073 1.00 85.00 212 PRO A O 1
ATOM 1577 N N . ALA A 1 213 ? -6.382 -8.579 8.892 1.00 84.38 213 ALA A N 1
ATOM 1578 C CA . ALA A 1 213 ? -5.588 -8.726 7.673 1.00 84.38 213 ALA A CA 1
ATOM 1579 C C . ALA A 1 213 ? -6.438 -9.269 6.513 1.00 84.38 213 ALA A C 1
ATOM 1581 O O . ALA A 1 213 ? -6.253 -8.845 5.371 1.00 84.38 213 ALA A O 1
ATOM 1582 N N . THR A 1 214 ? -7.422 -10.128 6.795 1.00 89.31 214 THR A N 1
ATOM 1583 C CA . THR A 1 214 ? -8.434 -10.556 5.818 1.00 89.31 214 THR A CA 1
ATOM 1584 C C . THR A 1 214 ? -9.278 -9.376 5.328 1.00 89.31 214 THR A C 1
ATOM 1586 O O . THR A 1 214 ? -9.477 -9.232 4.121 1.00 89.31 214 THR A O 1
ATOM 1589 N N . ILE A 1 215 ? -9.729 -8.492 6.226 1.00 92.50 215 ILE A N 1
ATOM 1590 C CA . ILE A 1 215 ? -10.478 -7.284 5.832 1.00 92.50 215 ILE A CA 1
ATOM 1591 C C . ILE A 1 215 ? -9.603 -6.381 4.955 1.00 92.50 215 ILE A C 1
ATOM 1593 O O . ILE A 1 215 ? -10.040 -5.942 3.891 1.00 92.50 215 ILE A O 1
ATOM 1597 N N . MET A 1 216 ? -8.340 -6.177 5.334 1.00 91.88 216 MET A N 1
ATOM 1598 C CA . MET A 1 216 ? -7.401 -5.393 4.531 1.00 91.88 216 MET A CA 1
ATOM 1599 C C . MET A 1 216 ? -7.114 -6.004 3.164 1.00 91.88 216 MET A C 1
ATOM 1601 O O . MET A 1 216 ? -6.978 -5.273 2.187 1.00 91.88 216 MET A O 1
ATOM 1605 N N . ALA A 1 217 ? -7.048 -7.331 3.055 1.00 90.69 217 ALA A N 1
ATOM 1606 C CA . ALA A 1 217 ? -6.904 -7.993 1.765 1.00 90.69 217 ALA A CA 1
ATOM 1607 C C . ALA A 1 217 ? -8.103 -7.706 0.842 1.00 90.69 217 ALA A C 1
ATOM 1609 O O . ALA A 1 217 ? -7.909 -7.489 -0.355 1.00 90.69 217 ALA A O 1
ATOM 1610 N N . LEU A 1 218 ? -9.324 -7.653 1.387 1.00 95.06 218 LEU A N 1
ATOM 1611 C CA . LEU A 1 218 ? -10.530 -7.292 0.634 1.00 95.06 218 LEU A CA 1
ATOM 1612 C C . LEU A 1 218 ? -10.536 -5.812 0.230 1.00 95.06 218 LEU A C 1
ATOM 1614 O O . LEU A 1 218 ? -10.855 -5.501 -0.916 1.00 95.06 218 LEU A O 1
ATOM 1618 N N . LEU A 1 219 ? -10.133 -4.913 1.132 1.00 94.62 219 LEU A N 1
ATOM 1619 C CA . LEU A 1 219 ? -9.994 -3.483 0.839 1.00 94.62 219 LEU A CA 1
ATOM 1620 C C . LEU A 1 219 ? -8.947 -3.227 -0.251 1.00 94.62 219 LEU A C 1
ATOM 1622 O O . LEU A 1 219 ? -9.217 -2.487 -1.192 1.00 94.62 219 LEU A O 1
ATOM 1626 N N . ASN A 1 220 ? -7.796 -3.899 -0.182 1.00 91.75 220 ASN A N 1
ATOM 1627 C CA . ASN A 1 220 ? -6.765 -3.827 -1.217 1.00 91.75 220 ASN A CA 1
ATOM 1628 C C . ASN A 1 220 ? -7.271 -4.363 -2.561 1.00 91.75 220 ASN A C 1
ATOM 1630 O O . ASN A 1 220 ? -6.982 -3.775 -3.596 1.00 91.75 220 ASN A O 1
ATOM 1634 N N . ALA A 1 221 ? -8.050 -5.451 -2.563 1.00 93.31 221 ALA A N 1
ATOM 1635 C CA . ALA A 1 221 ? -8.641 -5.980 -3.790 1.00 93.31 221 ALA A CA 1
ATOM 1636 C C . ALA A 1 221 ? -9.641 -4.996 -4.424 1.00 93.31 221 ALA A C 1
ATOM 1638 O O . ALA A 1 221 ? -9.638 -4.828 -5.645 1.00 93.31 221 ALA A O 1
ATOM 1639 N N . LEU A 1 222 ? -10.465 -4.331 -3.603 1.00 95.56 222 LEU A N 1
ATOM 1640 C CA . LEU A 1 222 ? -11.377 -3.279 -4.052 1.00 95.56 222 LEU A CA 1
ATOM 1641 C C . LEU A 1 222 ? -10.601 -2.091 -4.636 1.00 95.56 222 LEU A C 1
ATOM 1643 O O . LEU A 1 222 ? -10.871 -1.698 -5.769 1.00 95.56 222 LEU A O 1
ATOM 1647 N N . LEU A 1 223 ? -9.609 -1.573 -3.905 1.00 92.75 223 LEU A N 1
ATOM 1648 C CA . LEU A 1 223 ? -8.764 -0.464 -4.350 1.00 92.75 223 LEU A CA 1
ATOM 1649 C C . LEU A 1 223 ? -8.041 -0.797 -5.659 1.00 92.75 223 LEU A C 1
ATOM 1651 O O . LEU A 1 223 ? -8.081 -0.018 -6.606 1.00 92.75 223 LEU A O 1
ATOM 1655 N N . ASP A 1 224 ? -7.431 -1.977 -5.753 1.00 90.38 224 ASP A N 1
ATOM 1656 C CA . ASP A 1 224 ? -6.696 -2.404 -6.941 1.00 90.38 224 ASP A CA 1
ATOM 1657 C C . ASP A 1 224 ? -7.582 -2.502 -8.181 1.00 90.38 224 ASP A C 1
ATOM 1659 O O . ASP A 1 224 ? -7.170 -2.078 -9.265 1.00 90.38 224 ASP A O 1
ATOM 1663 N N . GLY A 1 225 ? -8.779 -3.072 -8.027 1.00 92.62 225 GLY A N 1
ATOM 1664 C CA . GLY A 1 225 ? -9.765 -3.148 -9.100 1.00 92.62 225 GLY A CA 1
ATOM 1665 C C . GLY A 1 225 ? -10.286 -1.768 -9.491 1.00 92.62 225 GLY A C 1
ATOM 1666 O O . GLY A 1 225 ? -10.441 -1.483 -10.678 1.00 92.62 225 GLY A O 1
ATOM 1667 N N . ALA A 1 226 ? -10.498 -0.892 -8.509 1.00 94.25 226 ALA A N 1
ATOM 1668 C CA . ALA A 1 226 ? -10.983 0.458 -8.738 1.00 94.25 226 ALA A CA 1
ATOM 1669 C C . ALA A 1 226 ? -9.951 1.335 -9.458 1.00 94.25 226 ALA A C 1
ATOM 1671 O O . ALA A 1 226 ? -10.284 1.956 -10.463 1.00 94.25 226 ALA A O 1
ATOM 1672 N N . VAL A 1 227 ? -8.685 1.308 -9.029 1.00 91.06 227 VAL A N 1
ATOM 1673 C CA . VAL A 1 227 ? -7.576 1.992 -9.714 1.00 91.06 227 VAL A CA 1
ATOM 1674 C C . VAL A 1 227 ? -7.466 1.510 -11.159 1.00 91.06 227 VAL A C 1
ATOM 1676 O O . VAL A 1 227 ? -7.380 2.321 -12.076 1.00 91.06 227 VAL A O 1
ATOM 1679 N N . GLN A 1 228 ? -7.541 0.197 -11.398 1.00 89.81 228 GLN A N 1
ATOM 1680 C CA . GLN A 1 228 ? -7.536 -0.340 -12.763 1.00 89.81 228 GLN A CA 1
ATOM 1681 C C . GLN A 1 228 ? -8.729 0.134 -13.590 1.00 89.81 228 GLN A C 1
ATOM 1683 O O . GLN A 1 228 ? -8.563 0.445 -14.768 1.00 89.81 228 GLN A O 1
ATOM 1688 N N . ARG A 1 229 ? -9.925 0.190 -12.994 1.00 93.62 229 ARG A N 1
ATOM 1689 C CA . ARG A 1 229 ? -11.114 0.694 -13.680 1.00 93.62 229 ARG A CA 1
ATOM 1690 C C . ARG A 1 229 ? -10.948 2.164 -14.051 1.00 93.62 229 ARG A C 1
ATOM 1692 O O . ARG A 1 229 ? -11.196 2.491 -15.204 1.00 93.62 229 ARG A O 1
ATOM 1699 N N . LEU A 1 230 ? -10.477 3.001 -13.130 1.00 92.31 230 LEU A N 1
ATOM 1700 C CA . LEU A 1 230 ? -10.292 4.438 -13.345 1.00 92.31 230 LEU A CA 1
ATOM 1701 C C . LEU A 1 230 ? -9.179 4.763 -14.348 1.00 92.31 230 LEU A C 1
ATOM 1703 O O . LEU A 1 230 ? -9.261 5.765 -15.047 1.00 92.31 230 LEU A O 1
ATOM 1707 N N . LEU A 1 231 ? -8.174 3.893 -14.497 1.00 88.50 231 LEU A N 1
ATOM 1708 C CA . LEU A 1 231 ? -7.188 4.017 -15.578 1.00 88.50 231 LEU A CA 1
ATOM 1709 C C . LEU A 1 231 ? -7.786 3.765 -16.974 1.00 88.50 231 LEU A C 1
ATOM 1711 O O . LEU A 1 231 ? -7.241 4.246 -17.965 1.00 88.50 231 LEU A O 1
ATOM 1715 N N . VAL A 1 232 ? -8.870 2.989 -17.069 1.00 89.88 232 VAL A N 1
ATOM 1716 C CA . VAL A 1 232 ? -9.554 2.676 -18.339 1.00 89.88 232 VAL A CA 1
ATOM 1717 C C . VAL A 1 232 ? -10.712 3.636 -18.607 1.00 89.88 232 VAL A C 1
ATOM 1719 O O . VAL A 1 232 ? -10.935 4.027 -19.749 1.00 89.88 232 VAL A O 1
ATOM 1722 N N . ASP A 1 233 ? -11.456 3.981 -17.565 1.00 95.38 233 ASP A N 1
ATOM 1723 C CA . ASP A 1 233 ? -12.643 4.825 -17.596 1.00 95.38 233 ASP A CA 1
ATOM 1724 C C . ASP A 1 233 ? -12.595 5.791 -16.399 1.00 95.38 233 ASP A C 1
ATOM 1726 O O . ASP A 1 233 ? -13.112 5.460 -15.325 1.00 95.38 233 ASP A O 1
ATOM 1730 N N . PRO A 1 234 ? -11.932 6.954 -16.550 1.00 93.81 234 PRO A N 1
ATOM 1731 C CA . PRO A 1 234 ? -11.740 7.916 -15.462 1.00 93.81 234 PRO A CA 1
ATOM 1732 C C . PRO A 1 234 ? -13.040 8.511 -14.909 1.00 93.81 234 PRO A C 1
ATOM 1734 O O . PRO A 1 234 ? -13.037 9.056 -13.811 1.00 93.81 234 PRO A O 1
ATOM 1737 N N . GLU A 1 235 ? -14.143 8.408 -15.654 1.00 96.00 235 GLU A N 1
ATOM 1738 C CA . GLU A 1 235 ? -15.458 8.931 -15.269 1.00 96.00 235 GLU A CA 1
ATOM 1739 C C . GLU A 1 235 ? -16.344 7.862 -14.604 1.00 96.00 235 GLU A C 1
ATOM 1741 O O . GLU A 1 235 ? -17.490 8.141 -14.254 1.00 96.00 235 GLU A O 1
ATOM 1746 N N . ALA A 1 236 ? -15.836 6.636 -14.406 1.00 96.50 236 ALA A N 1
ATOM 1747 C CA . ALA A 1 236 ? -16.624 5.529 -13.863 1.00 96.50 236 ALA A CA 1
ATOM 1748 C C . ALA A 1 236 ? -17.195 5.820 -12.462 1.00 96.50 236 ALA A C 1
ATOM 1750 O O . ALA A 1 236 ? -18.308 5.391 -12.155 1.00 96.50 236 ALA A O 1
ATOM 1751 N N . PHE A 1 237 ? -16.414 6.488 -11.608 1.00 96.75 237 PHE A N 1
ATOM 1752 C CA . PHE A 1 237 ? -16.788 6.952 -10.269 1.00 96.75 237 PHE A CA 1
ATOM 1753 C C . PHE A 1 237 ? -15.713 7.902 -9.721 1.00 96.75 237 PHE A C 1
ATOM 1755 O O . PHE A 1 237 ? -14.575 7.886 -10.184 1.00 96.75 237 PHE A O 1
ATOM 1762 N N . ASP A 1 238 ? -16.053 8.707 -8.716 1.00 96.12 238 ASP A N 1
ATOM 1763 C CA . ASP A 1 238 ? -15.080 9.567 -8.039 1.00 96.12 238 ASP A CA 1
ATOM 1764 C C . ASP A 1 238 ? -14.359 8.857 -6.870 1.00 96.12 238 ASP A C 1
ATOM 1766 O O . ASP A 1 238 ? -14.736 7.770 -6.414 1.00 96.12 238 ASP A O 1
ATOM 1770 N N . SER A 1 239 ? -13.271 9.473 -6.397 1.00 95.12 239 SER A N 1
ATOM 1771 C CA . SER A 1 239 ? -12.440 8.974 -5.293 1.00 95.12 239 SER A CA 1
ATOM 1772 C C . SER A 1 239 ? -13.193 8.920 -3.962 1.00 95.12 239 SER A C 1
ATOM 1774 O O . SER A 1 239 ? -12.889 8.070 -3.121 1.00 95.12 239 SER A O 1
ATOM 1776 N N . ARG A 1 240 ? -14.188 9.793 -3.767 1.00 96.31 240 ARG A N 1
ATOM 1777 C CA . ARG A 1 240 ? -14.988 9.845 -2.544 1.00 96.31 240 ARG A CA 1
ATOM 1778 C C . ARG A 1 240 ? -15.932 8.651 -2.457 1.00 96.31 240 ARG A C 1
ATOM 1780 O O . ARG A 1 240 ? -15.947 7.982 -1.429 1.00 96.31 240 ARG A O 1
ATOM 1787 N N . LEU A 1 241 ? -16.654 8.328 -3.527 1.00 97.44 241 LEU A N 1
ATOM 1788 C CA . LEU A 1 241 ? -17.532 7.161 -3.585 1.00 97.44 241 LEU A CA 1
ATOM 1789 C C . LEU A 1 241 ? -16.747 5.868 -3.328 1.00 97.44 241 LEU A C 1
ATOM 1791 O O . LEU A 1 241 ? -17.228 4.967 -2.640 1.00 97.44 241 LEU A O 1
ATOM 1795 N N . LEU A 1 242 ? -15.515 5.776 -3.840 1.00 96.94 242 LEU A N 1
ATOM 1796 C CA . LEU A 1 242 ? -14.634 4.649 -3.541 1.00 96.94 242 LEU A CA 1
ATOM 1797 C C . LEU A 1 242 ? -14.233 4.607 -2.057 1.00 96.94 242 LEU A C 1
ATOM 1799 O O . LEU A 1 242 ? -14.273 3.532 -1.459 1.00 96.94 242 LEU A O 1
ATOM 1803 N N . ALA A 1 243 ? -13.886 5.746 -1.454 1.00 95.81 243 ALA A N 1
ATOM 1804 C CA . ALA A 1 243 ? -13.587 5.836 -0.024 1.00 95.81 243 ALA A CA 1
ATOM 1805 C C . ALA A 1 243 ? -14.790 5.423 0.845 1.00 95.81 243 ALA A C 1
ATOM 1807 O O . ALA A 1 243 ? -14.644 4.622 1.769 1.00 95.81 243 ALA A O 1
ATOM 1808 N N . GLU A 1 244 ? -15.994 5.885 0.501 1.00 97.38 244 GLU A N 1
ATOM 1809 C CA . GLU A 1 244 ? -17.249 5.487 1.146 1.00 97.38 244 GLU A CA 1
ATOM 1810 C C . GLU A 1 244 ? -17.497 3.977 1.011 1.00 97.38 244 GLU A C 1
ATOM 1812 O O . GLU A 1 244 ? -17.839 3.310 1.990 1.00 97.38 244 GLU A O 1
ATOM 1817 N N . ALA A 1 245 ? -17.263 3.401 -0.173 1.00 97.81 245 ALA A N 1
ATOM 1818 C CA . ALA A 1 245 ? -17.389 1.963 -0.402 1.00 97.81 245 ALA A CA 1
ATOM 1819 C C . ALA A 1 245 ? -16.365 1.149 0.409 1.00 97.81 245 ALA A C 1
ATOM 1821 O O . ALA A 1 245 ? -16.706 0.100 0.961 1.00 97.81 245 ALA A O 1
ATOM 1822 N N . MET A 1 246 ? -15.124 1.630 0.515 1.00 96.44 246 MET A N 1
ATOM 1823 C CA . MET A 1 246 ? -14.081 1.016 1.339 1.00 96.44 246 MET A CA 1
ATOM 1824 C C . MET A 1 246 ? -14.453 1.054 2.826 1.00 96.44 246 MET A C 1
ATOM 1826 O O . MET A 1 246 ? -14.415 0.015 3.492 1.00 96.44 246 MET A O 1
ATOM 1830 N N . LEU A 1 247 ? -14.889 2.204 3.346 1.00 95.12 247 LEU A N 1
ATOM 1831 C CA . LEU A 1 247 ? -15.373 2.304 4.722 1.00 95.12 247 LEU A CA 1
ATOM 1832 C C . LEU A 1 247 ? -16.583 1.387 4.949 1.00 95.12 247 LEU A C 1
ATOM 1834 O O . LEU A 1 247 ? -16.609 0.629 5.920 1.00 95.12 247 LEU A O 1
ATOM 1838 N N . GLY A 1 248 ? -17.546 1.388 4.025 1.00 96.88 248 GLY A N 1
ATOM 1839 C CA . GLY A 1 248 ? -18.723 0.522 4.060 1.00 96.88 248 GLY A CA 1
ATOM 1840 C C . GLY A 1 248 ? -18.366 -0.966 4.109 1.00 96.88 248 GLY A C 1
ATOM 1841 O O . GLY A 1 248 ? -18.956 -1.713 4.891 1.00 96.88 248 GLY A O 1
ATOM 1842 N N . LEU A 1 249 ? -17.355 -1.400 3.350 1.00 96.88 249 LEU A N 1
ATOM 1843 C CA . LEU A 1 249 ? -16.831 -2.768 3.399 1.00 96.88 249 LEU A CA 1
ATOM 1844 C C . LEU A 1 249 ? -16.234 -3.092 4.777 1.00 96.88 249 LEU A C 1
ATOM 1846 O O . LEU A 1 249 ? -16.526 -4.144 5.350 1.00 96.88 249 LEU A O 1
ATOM 1850 N N . GLY A 1 250 ? -15.446 -2.171 5.337 1.00 93.31 250 GLY A N 1
ATOM 1851 C CA . GLY A 1 250 ? -14.902 -2.285 6.691 1.00 93.31 250 GLY A CA 1
ATOM 1852 C C . GLY A 1 250 ? -15.990 -2.402 7.762 1.00 93.31 250 GLY A C 1
ATOM 1853 O O . GLY A 1 250 ? -15.933 -3.276 8.631 1.00 93.31 250 GLY A O 1
ATOM 1854 N N . VAL A 1 251 ? -17.034 -1.576 7.663 1.00 94.12 251 VAL A N 1
ATOM 1855 C CA . VAL A 1 251 ? -18.214 -1.603 8.540 1.00 94.12 251 VAL A CA 1
ATOM 1856 C C . VAL A 1 251 ? -18.987 -2.917 8.390 1.00 94.12 251 VAL A C 1
ATOM 1858 O O . VAL A 1 251 ? -19.411 -3.499 9.392 1.00 94.12 251 VAL A O 1
ATOM 1861 N N . ALA A 1 252 ? -19.135 -3.427 7.166 1.00 96.50 252 ALA A N 1
ATOM 1862 C CA . ALA A 1 252 ? -19.845 -4.672 6.883 1.00 96.50 252 ALA A CA 1
ATOM 1863 C C . ALA A 1 252 ? -19.149 -5.906 7.480 1.00 96.50 252 ALA A C 1
ATOM 1865 O O . ALA A 1 252 ? -19.832 -6.821 7.940 1.00 96.50 252 ALA A O 1
ATOM 1866 N N . PHE A 1 253 ? -17.814 -5.927 7.521 1.00 94.94 253 PHE A N 1
ATOM 1867 C CA . PHE A 1 253 ? -17.030 -7.010 8.134 1.00 94.94 253 PHE A CA 1
ATOM 1868 C C . PHE A 1 253 ? -16.710 -6.805 9.613 1.00 94.94 253 PHE A C 1
ATOM 1870 O O . PHE A 1 253 ? -16.054 -7.641 10.241 1.00 94.94 253 PHE A O 1
ATOM 1877 N N . SER A 1 254 ? -17.233 -5.734 10.190 1.00 89.69 254 SER A N 1
ATOM 1878 C CA . SER A 1 254 ? -17.186 -5.477 11.617 1.00 89.69 254 SER A CA 1
ATOM 1879 C C . SER A 1 254 ? -18.582 -5.535 12.235 1.00 89.69 254 SER A C 1
ATOM 1881 O O . SER A 1 254 ? -19.613 -5.623 11.556 1.00 89.69 254 SER A O 1
ATOM 1883 N N . GLU A 1 255 ? -18.616 -5.541 13.555 1.00 82.69 255 GLU A N 1
ATOM 1884 C CA . GLU A 1 255 ? -19.822 -5.458 14.368 1.00 82.69 255 GLU A CA 1
ATOM 1885 C C . GLU A 1 255 ? -19.659 -4.364 15.416 1.00 82.69 255 GLU A C 1
ATOM 1887 O O . GLU A 1 255 ? -18.535 -3.970 15.743 1.00 82.69 255 GLU A O 1
ATOM 1892 N N . HIS A 1 256 ? -20.787 -3.878 15.944 1.00 80.25 256 HIS A N 1
ATOM 1893 C CA . HIS A 1 256 ? -20.733 -3.129 17.191 1.00 80.25 256 HIS A CA 1
ATOM 1894 C C . HIS A 1 256 ? -20.149 -4.032 18.255 1.00 80.25 256 HIS A C 1
ATOM 1896 O O . HIS A 1 256 ? -20.563 -5.173 18.446 1.00 80.25 256 HIS A O 1
ATOM 1902 N N . GLY A 1 257 ? -19.142 -3.509 18.907 1.00 59.53 257 GLY A N 1
ATOM 1903 C CA . GLY A 1 257 ? -18.250 -4.339 19.660 1.00 59.53 257 GLY A CA 1
ATOM 1904 C C . GLY A 1 257 ? -16.952 -3.607 19.633 1.00 59.53 257 GLY A C 1
ATOM 1905 O O . GLY A 1 257 ? -16.457 -3.177 18.599 1.00 59.53 257 GLY A O 1
ATOM 1906 N N . THR A 1 258 ? -16.439 -3.375 20.800 1.00 51.53 258 THR A N 1
ATOM 1907 C CA . THR A 1 258 ? -15.310 -2.512 20.925 1.00 51.53 258 THR A CA 1
ATOM 1908 C C . THR A 1 258 ? -14.033 -3.342 20.941 1.00 51.53 258 THR A C 1
ATOM 1910 O O . THR A 1 258 ? -13.982 -4.413 21.545 1.00 51.53 258 THR A O 1
ATOM 1913 N N . TYR A 1 259 ? -12.976 -2.831 20.312 1.00 58.41 259 TYR A N 1
ATOM 1914 C CA . TYR A 1 259 ? -11.612 -3.164 20.736 1.00 58.41 259 TYR A CA 1
ATOM 1915 C C . TYR A 1 259 ? -11.313 -2.635 22.151 1.00 58.41 259 TYR A C 1
ATOM 1917 O O . TYR A 1 259 ? -10.375 -3.088 22.788 1.00 58.41 259 TYR A O 1
ATOM 1925 N N . TRP A 1 260 ? -12.136 -1.717 22.664 1.00 54.47 260 TRP A N 1
ATOM 1926 C CA . TRP A 1 260 ? -12.204 -1.297 24.067 1.00 54.47 260 TRP A CA 1
ATOM 1927 C C . TRP A 1 260 ? -12.067 -2.480 25.001 1.00 54.47 260 TRP A C 1
ATOM 1929 O O . TRP A 1 260 ? -12.774 -3.491 24.889 1.00 54.47 260 TRP A O 1
ATOM 1939 N N . ASP A 1 261 ? -11.153 -2.308 25.935 1.00 65.44 261 ASP A N 1
ATOM 1940 C CA . ASP A 1 261 ? -11.064 -3.205 27.051 1.00 65.44 261 ASP A CA 1
ATOM 1941 C C . ASP A 1 261 ? -12.408 -3.220 27.788 1.00 65.44 261 ASP A C 1
ATOM 1943 O O . ASP A 1 261 ? -12.885 -2.149 28.166 1.00 65.44 261 ASP A O 1
ATOM 1947 N N . PRO A 1 262 ? -13.038 -4.386 28.010 1.00 67.56 262 PRO A N 1
ATOM 1948 C CA . PRO A 1 262 ? -14.303 -4.456 28.740 1.00 67.56 262 PRO A CA 1
ATOM 1949 C C . PRO A 1 262 ? -14.218 -3.867 30.159 1.00 67.56 262 PRO A C 1
ATOM 1951 O O . PRO A 1 262 ? -15.252 -3.631 30.776 1.00 67.56 262 PRO A O 1
ATOM 1954 N N . ARG A 1 263 ? -13.007 -3.623 30.675 1.00 77.56 263 ARG A N 1
ATOM 1955 C CA . ARG A 1 263 ? -12.746 -2.981 31.966 1.00 77.56 263 ARG A CA 1
ATOM 1956 C C . ARG A 1 263 ? -12.732 -1.452 31.901 1.00 77.56 263 ARG A C 1
ATOM 1958 O O . ARG A 1 263 ? -12.793 -0.809 32.946 1.00 77.56 263 ARG A O 1
ATOM 1965 N N . ARG A 1 264 ? -12.669 -0.842 30.711 1.00 79.94 264 ARG A N 1
ATOM 1966 C CA . ARG A 1 264 ? -12.762 0.616 30.580 1.00 79.94 264 ARG A CA 1
ATOM 1967 C C . ARG A 1 264 ? -14.210 1.049 30.824 1.00 79.94 264 ARG A C 1
ATOM 1969 O O . ARG A 1 264 ? -15.109 0.734 30.048 1.00 79.94 264 ARG A O 1
ATOM 1976 N N . SER A 1 265 ? -14.428 1.756 31.930 1.00 81.94 265 SER A N 1
ATOM 1977 C CA . SER A 1 265 ? -15.749 2.236 32.354 1.00 81.94 265 SER A CA 1
ATOM 1978 C C . SER A 1 265 ? -16.336 3.269 31.382 1.00 81.94 265 SER A C 1
ATOM 1980 O O . SER A 1 265 ? -15.599 3.985 30.706 1.00 81.94 265 SER A O 1
ATOM 1982 N N . GLU A 1 266 ? -17.667 3.378 31.340 1.00 77.81 266 GLU A N 1
ATOM 1983 C CA . GLU A 1 266 ? -18.367 4.489 30.672 1.00 77.81 266 GLU A CA 1
ATOM 1984 C C . GLU A 1 266 ? -18.372 5.774 31.519 1.00 77.81 266 GLU A C 1
ATOM 1986 O O . GLU A 1 266 ? -18.619 6.858 30.990 1.00 77.81 266 GLU A O 1
ATOM 1991 N N . ASP A 1 267 ? -18.071 5.673 32.820 1.00 86.19 267 ASP A N 1
ATOM 1992 C CA . ASP A 1 267 ? -17.859 6.833 33.689 1.00 86.19 267 ASP A CA 1
ATOM 1993 C C . ASP A 1 267 ? -16.599 7.596 33.232 1.00 86.19 267 ASP A C 1
ATOM 1995 O O . ASP A 1 267 ? -15.507 7.015 33.258 1.00 86.19 267 ASP A O 1
ATOM 1999 N N . PRO A 1 268 ? -16.706 8.887 32.857 1.00 79.94 268 PRO A N 1
ATOM 2000 C CA . PRO A 1 268 ? -15.577 9.671 32.365 1.00 79.94 268 PRO A CA 1
ATOM 2001 C C . PRO A 1 268 ? -14.369 9.696 33.309 1.00 79.94 268 PRO A C 1
ATOM 2003 O O . PRO A 1 268 ? -13.233 9.685 32.841 1.00 79.94 268 PRO A O 1
ATOM 2006 N N . GLN A 1 269 ? -14.582 9.710 34.628 1.00 83.38 269 GLN A N 1
ATOM 2007 C CA . GLN A 1 269 ? -13.485 9.774 35.599 1.00 83.38 269 GLN A CA 1
ATOM 2008 C C . GLN A 1 269 ? -12.731 8.444 35.674 1.00 83.38 269 GLN A C 1
ATOM 2010 O O . GLN A 1 269 ? -11.498 8.422 35.655 1.00 83.38 269 GLN A O 1
ATOM 2015 N N . LEU A 1 270 ? -13.462 7.327 35.695 1.00 87.56 270 LEU A N 1
ATOM 2016 C CA . LEU A 1 270 ? -12.866 5.990 35.684 1.00 87.56 270 LEU A CA 1
ATOM 2017 C C . LEU A 1 270 ? -12.241 5.654 34.325 1.00 87.56 270 LEU A C 1
ATOM 2019 O O . LEU A 1 270 ? -11.229 4.961 34.277 1.00 87.56 270 LEU A O 1
ATOM 2023 N N . ALA A 1 271 ? -12.796 6.172 33.228 1.00 80.25 271 ALA A N 1
ATOM 2024 C CA . ALA A 1 271 ? -12.228 6.031 31.893 1.00 80.25 271 ALA A CA 1
ATOM 2025 C C . ALA A 1 271 ? -10.875 6.750 31.764 1.00 80.25 271 ALA A C 1
ATOM 2027 O O . ALA A 1 271 ? -9.949 6.195 31.177 1.00 80.25 271 ALA A O 1
ATOM 2028 N N . VAL A 1 272 ? -10.740 7.954 32.336 1.00 82.12 272 VAL A N 1
ATOM 2029 C CA . VAL A 1 272 ? -9.457 8.680 32.395 1.00 82.12 272 VAL A CA 1
ATOM 2030 C C . VAL A 1 272 ? -8.451 7.929 33.265 1.00 82.12 272 VAL A C 1
ATOM 2032 O O . VAL A 1 272 ? -7.306 7.750 32.855 1.00 82.12 272 VAL A O 1
ATOM 2035 N N . ALA A 1 273 ? -8.873 7.443 34.437 1.00 89.56 273 ALA A N 1
ATOM 2036 C CA . ALA A 1 273 ? -8.011 6.639 35.300 1.00 89.56 273 ALA A CA 1
ATOM 2037 C C . ALA A 1 273 ? -7.524 5.364 34.590 1.00 89.56 273 ALA A C 1
ATOM 2039 O O . ALA A 1 273 ? -6.332 5.068 34.626 1.00 89.56 273 ALA A O 1
ATOM 2040 N N . PHE A 1 274 ? -8.414 4.652 33.891 1.00 91.25 274 PHE A N 1
ATOM 2041 C CA . PHE A 1 274 ? -8.068 3.494 33.064 1.00 91.25 274 PHE A CA 1
ATOM 2042 C C . PHE A 1 274 ? -6.986 3.834 32.033 1.00 91.25 274 PHE A C 1
ATOM 2044 O O . PHE A 1 274 ? -5.950 3.171 32.006 1.00 91.25 274 PHE A O 1
ATOM 2051 N N . ASP A 1 275 ? -7.190 4.878 31.224 1.00 82.25 275 ASP A N 1
ATOM 2052 C CA . ASP A 1 275 ? -6.264 5.230 30.139 1.00 82.25 275 ASP A CA 1
ATOM 2053 C C . ASP A 1 275 ? -4.875 5.599 30.677 1.00 82.25 275 ASP A C 1
ATOM 2055 O O . ASP A 1 275 ? -3.855 5.161 30.141 1.00 82.25 275 ASP A O 1
ATOM 2059 N N . VAL A 1 276 ? -4.832 6.364 31.772 1.00 87.38 276 VAL A N 1
ATOM 2060 C CA . VAL A 1 276 ? -3.590 6.782 32.434 1.00 87.38 276 VAL A CA 1
ATOM 2061 C C . VAL A 1 276 ? -2.837 5.580 33.014 1.00 87.38 276 VAL A C 1
ATOM 2063 O O . VAL A 1 276 ? -1.625 5.461 32.821 1.00 87.38 276 VAL A O 1
ATOM 2066 N N . LEU A 1 277 ? -3.544 4.661 33.683 1.00 91.50 277 LEU A N 1
ATOM 2067 C CA . LEU A 1 277 ? -2.950 3.450 34.253 1.00 91.50 277 LEU A CA 1
ATOM 2068 C C . LEU A 1 277 ? -2.414 2.517 33.157 1.00 91.50 277 LEU A C 1
ATOM 2070 O O . LEU A 1 277 ? -1.275 2.061 33.246 1.00 91.50 277 LEU A O 1
ATOM 2074 N N . VAL A 1 278 ? -3.188 2.260 32.097 1.00 88.88 278 VAL A N 1
ATOM 2075 C CA . VAL A 1 278 ? -2.748 1.414 30.973 1.00 88.88 278 VAL A CA 1
ATOM 2076 C C . VAL A 1 278 ? -1.575 2.048 30.229 1.00 88.88 278 VAL A C 1
ATOM 2078 O O . VAL A 1 278 ? -0.629 1.339 29.879 1.00 88.88 278 VAL A O 1
ATOM 2081 N N . GLY A 1 279 ? -1.590 3.366 30.015 1.00 82.19 279 GLY A N 1
ATOM 2082 C CA . GLY A 1 279 ? -0.500 4.095 29.363 1.00 82.19 279 GLY A CA 1
ATOM 2083 C C . GLY A 1 279 ? 0.823 3.978 30.123 1.00 82.19 279 GLY A C 1
ATOM 2084 O O . GLY A 1 279 ? 1.838 3.583 29.545 1.00 82.19 279 GLY A O 1
ATOM 2085 N N . GLU A 1 280 ? 0.811 4.234 31.433 1.00 89.25 280 GLU A N 1
ATOM 2086 C CA . GLU A 1 280 ? 2.011 4.108 32.270 1.00 89.25 280 GLU A CA 1
ATOM 2087 C C . GLU A 1 280 ? 2.477 2.649 32.395 1.00 89.25 280 GLU A C 1
ATOM 2089 O O . GLU A 1 280 ? 3.675 2.367 32.296 1.00 89.25 280 GLU A O 1
ATOM 2094 N N . ALA A 1 281 ? 1.551 1.700 32.559 1.00 87.69 281 ALA A N 1
ATOM 2095 C CA . ALA A 1 281 ? 1.879 0.277 32.595 1.00 87.69 281 ALA A CA 1
ATOM 2096 C C . ALA A 1 281 ? 2.538 -0.187 31.284 1.00 87.69 281 ALA A C 1
ATOM 2098 O O . ALA A 1 281 ? 3.521 -0.929 31.310 1.00 87.69 281 ALA A O 1
ATOM 2099 N N . THR A 1 282 ? 2.059 0.317 30.144 1.00 83.00 282 THR A N 1
ATOM 2100 C CA . THR A 1 282 ? 2.645 0.064 28.820 1.00 83.00 282 THR A CA 1
ATOM 2101 C C . THR A 1 282 ? 4.063 0.640 28.718 1.00 83.00 282 THR A C 1
ATOM 2103 O O . THR A 1 282 ? 4.987 -0.061 28.303 1.00 83.00 282 THR A O 1
ATOM 2106 N N . ALA A 1 283 ? 4.276 1.885 29.154 1.00 81.12 283 ALA A N 1
ATOM 2107 C CA . ALA A 1 283 ? 5.591 2.532 29.128 1.00 81.12 283 ALA A CA 1
ATOM 2108 C C . ALA A 1 283 ? 6.617 1.845 30.050 1.00 81.12 283 ALA A C 1
ATOM 2110 O O . ALA A 1 283 ? 7.802 1.746 29.723 1.00 81.12 283 ALA A O 1
ATOM 2111 N N . ARG A 1 284 ? 6.186 1.349 31.214 1.00 86.19 284 ARG A N 1
ATOM 2112 C CA . ARG A 1 284 ? 7.026 0.539 32.113 1.00 86.19 284 ARG A CA 1
ATOM 2113 C C . ARG A 1 284 ? 7.379 -0.812 31.526 1.00 86.19 284 ARG A C 1
ATOM 2115 O O . ARG A 1 284 ? 8.545 -1.202 31.555 1.00 86.19 284 ARG A O 1
ATOM 2122 N N . PHE A 1 285 ? 6.392 -1.488 30.947 1.00 78.62 285 PHE A N 1
ATOM 2123 C CA . PHE A 1 285 ? 6.605 -2.758 30.268 1.00 78.62 285 PHE A CA 1
ATOM 2124 C C . PHE A 1 285 ? 7.684 -2.635 29.182 1.00 78.62 285 PHE A C 1
ATOM 2126 O O . PHE A 1 285 ? 8.614 -3.438 29.145 1.00 78.62 285 PHE A O 1
ATOM 2133 N N . GLN A 1 286 ? 7.627 -1.581 28.362 1.00 76.44 286 GLN A N 1
ATOM 2134 C CA . GLN A 1 286 ? 8.625 -1.315 27.317 1.00 76.44 286 GLN A CA 1
ATOM 2135 C C . GLN A 1 286 ? 10.043 -1.078 27.862 1.00 76.44 286 GLN A C 1
ATOM 2137 O O . GLN A 1 286 ? 11.022 -1.391 27.186 1.00 76.44 286 GLN A O 1
ATOM 2142 N N . ARG A 1 287 ? 10.172 -0.558 29.089 1.00 82.69 287 ARG A N 1
ATOM 2143 C CA . ARG A 1 287 ? 11.461 -0.373 29.778 1.00 82.69 287 ARG A CA 1
ATOM 2144 C C . ARG A 1 287 ? 11.966 -1.639 30.479 1.00 82.69 287 ARG A C 1
ATOM 2146 O O . ARG A 1 287 ? 13.118 -1.673 30.901 1.00 82.69 287 ARG A O 1
ATOM 2153 N N . GLY A 1 288 ? 11.139 -2.684 30.564 1.00 78.69 288 GLY A N 1
ATOM 2154 C CA . GLY A 1 288 ? 11.449 -3.916 31.290 1.00 78.69 288 GLY A CA 1
ATOM 2155 C C . GLY A 1 288 ? 11.301 -3.792 32.808 1.00 78.69 288 GLY A C 1
ATOM 2156 O O . GLY A 1 288 ? 11.820 -4.643 33.532 1.00 78.69 288 GLY A O 1
ATOM 2157 N N . ASP A 1 289 ? 10.603 -2.760 33.283 1.00 81.50 289 ASP A N 1
ATOM 2158 C CA . ASP A 1 289 ? 10.333 -2.553 34.703 1.00 81.50 289 ASP A CA 1
ATOM 2159 C C . ASP A 1 289 ? 9.239 -3.520 35.192 1.00 81.50 289 ASP A C 1
ATOM 2161 O O . ASP A 1 289 ? 8.366 -3.941 34.430 1.00 81.50 289 ASP A O 1
ATOM 2165 N N . GLY A 1 290 ? 9.259 -3.864 36.483 1.00 77.44 290 GLY A N 1
ATOM 2166 C CA . GLY A 1 290 ? 8.157 -4.605 37.102 1.00 77.44 290 GLY A CA 1
ATOM 2167 C C . GLY A 1 290 ? 6.866 -3.778 37.093 1.00 77.44 290 GLY A C 1
ATOM 2168 O O . GLY A 1 290 ? 6.890 -2.595 37.437 1.00 77.44 290 GLY A O 1
ATOM 2169 N N . VAL A 1 291 ? 5.746 -4.399 36.712 1.00 82.12 291 VAL A N 1
ATOM 2170 C CA . VAL A 1 291 ? 4.430 -3.749 36.623 1.00 82.12 291 VAL A CA 1
ATOM 2171 C C . VAL A 1 291 ? 3.484 -4.370 37.647 1.00 82.12 291 VAL A C 1
ATOM 2173 O O . VAL A 1 291 ? 3.179 -5.558 37.575 1.00 82.12 291 VAL A O 1
ATOM 2176 N N . THR A 1 292 ? 2.992 -3.557 38.581 1.00 87.75 292 THR A N 1
ATOM 2177 C CA . THR A 1 292 ? 1.851 -3.889 39.449 1.00 87.75 292 THR A CA 1
ATOM 2178 C C . THR A 1 292 ? 0.853 -2.734 39.438 1.00 87.75 292 THR A C 1
ATOM 2180 O O . THR A 1 292 ? 1.212 -1.608 39.085 1.00 87.75 292 THR A O 1
ATOM 2183 N N . VAL A 1 293 ? -0.394 -2.979 39.842 1.00 86.69 293 VAL A N 1
ATOM 2184 C CA . VAL A 1 293 ? -1.426 -1.928 39.875 1.00 86.69 293 VAL A CA 1
ATOM 2185 C C . VAL A 1 293 ? -1.010 -0.791 40.816 1.00 86.69 293 VAL A C 1
ATOM 2187 O O . VAL A 1 293 ? -1.125 0.381 40.466 1.00 86.69 293 VAL A O 1
ATOM 2190 N N . GLU A 1 294 ? -0.430 -1.120 41.969 1.00 88.75 294 GLU A N 1
ATOM 2191 C CA . GLU A 1 294 ? -0.009 -0.165 42.998 1.00 88.75 294 GLU A CA 1
ATOM 2192 C C . GLU A 1 294 ? 1.165 0.700 42.539 1.00 88.75 294 GLU A C 1
ATOM 2194 O O . GLU A 1 294 ? 1.184 1.908 42.775 1.00 88.75 294 GLU A O 1
ATOM 2199 N N . THR A 1 295 ? 2.151 0.098 41.868 1.00 89.25 295 THR A N 1
ATOM 2200 C CA . THR A 1 295 ? 3.333 0.829 41.384 1.00 89.25 295 THR A CA 1
ATOM 2201 C C . THR A 1 295 ? 2.966 1.808 40.269 1.00 89.25 295 THR A C 1
ATOM 2203 O O . THR A 1 295 ? 3.458 2.943 40.245 1.00 89.25 295 THR A O 1
ATOM 2206 N N . VAL A 1 296 ? 2.049 1.409 39.385 1.00 89.75 296 VAL A N 1
ATOM 2207 C CA . VAL A 1 296 ? 1.508 2.254 38.314 1.00 89.75 296 VAL A CA 1
ATOM 2208 C C . VAL A 1 296 ? 0.633 3.376 38.888 1.00 89.75 296 VAL A C 1
ATOM 2210 O O . VAL A 1 296 ? 0.831 4.541 38.531 1.00 89.75 296 VAL A O 1
ATOM 2213 N N . ALA A 1 297 ? -0.258 3.072 39.837 1.00 91.19 297 ALA A N 1
ATOM 2214 C CA . ALA A 1 297 ? -1.106 4.060 40.512 1.00 91.19 297 ALA A CA 1
ATOM 2215 C C . ALA A 1 297 ? -0.280 5.134 41.241 1.00 91.19 297 ALA A C 1
ATOM 2217 O O . ALA A 1 297 ? -0.467 6.329 41.020 1.00 91.19 297 ALA A O 1
ATOM 2218 N N . ALA A 1 298 ? 0.727 4.718 42.016 1.00 90.81 298 ALA A N 1
ATOM 2219 C CA . ALA A 1 298 ? 1.602 5.636 42.746 1.00 90.81 298 ALA A CA 1
ATOM 2220 C C . ALA A 1 298 ? 2.370 6.601 41.828 1.00 90.81 298 ALA A C 1
ATOM 2222 O O . ALA A 1 298 ? 2.661 7.730 42.211 1.00 90.81 298 ALA A O 1
ATOM 2223 N N . THR A 1 299 ? 2.698 6.166 40.611 1.00 91.25 299 THR A N 1
ATOM 2224 C CA . THR A 1 299 ? 3.473 6.977 39.655 1.00 91.25 299 THR A CA 1
ATOM 2225 C C . THR A 1 299 ? 2.602 7.951 38.881 1.00 91.25 299 THR A C 1
ATOM 2227 O O . THR A 1 299 ? 3.034 9.054 38.565 1.00 91.25 299 THR A O 1
ATOM 2230 N N . THR A 1 300 ? 1.374 7.540 38.584 1.00 90.06 300 THR A N 1
ATOM 2231 C CA . THR A 1 300 ? 0.397 8.357 37.860 1.00 90.06 300 THR A CA 1
ATOM 2232 C C . THR A 1 300 ? -0.359 9.319 38.774 1.00 90.06 300 THR A C 1
ATOM 2234 O O . THR A 1 300 ? -1.029 10.224 38.285 1.00 90.06 300 THR A O 1
ATOM 2237 N N . GLY A 1 301 ? -0.259 9.139 40.096 1.00 91.00 301 GLY A N 1
ATOM 2238 C CA . GLY A 1 301 ? -1.022 9.908 41.077 1.00 91.00 301 GLY A CA 1
ATOM 2239 C C . GLY A 1 301 ? -2.503 9.522 41.131 1.00 91.00 301 GLY A C 1
ATOM 2240 O O . GLY A 1 301 ? -3.287 10.226 41.765 1.00 91.00 301 GLY A O 1
ATOM 2241 N N . ILE A 1 302 ? -2.893 8.421 40.479 1.00 94.38 302 ILE A N 1
ATOM 2242 C CA . ILE A 1 302 ? -4.233 7.849 40.600 1.00 94.38 302 ILE A CA 1
ATOM 2243 C C . ILE A 1 302 ? -4.352 7.211 41.985 1.00 94.38 302 ILE A C 1
ATOM 2245 O O . ILE A 1 302 ? -3.480 6.453 42.411 1.00 94.38 302 ILE A O 1
ATOM 2249 N N . ASP A 1 303 ? -5.440 7.520 42.690 1.00 94.31 303 ASP A N 1
ATOM 2250 C CA . ASP A 1 303 ? -5.718 6.943 44.003 1.00 94.31 303 ASP A CA 1
ATOM 2251 C C . ASP A 1 303 ? -5.746 5.404 43.939 1.00 94.31 303 ASP A C 1
ATOM 2253 O O . ASP A 1 303 ? -6.327 4.813 43.025 1.00 94.31 303 ASP A O 1
ATOM 2257 N N . ALA A 1 304 ? -5.120 4.744 44.916 1.00 90.62 304 ALA A N 1
ATOM 2258 C CA . ALA A 1 304 ? -4.972 3.291 44.913 1.00 90.62 304 ALA A CA 1
ATOM 2259 C C . ALA A 1 304 ? -6.321 2.553 44.969 1.00 90.62 304 ALA A C 1
ATOM 2261 O O . ALA A 1 304 ? -6.449 1.481 44.379 1.00 90.62 304 ALA A O 1
ATOM 2262 N N . ALA A 1 305 ? -7.337 3.120 45.629 1.00 91.81 305 ALA A N 1
ATOM 2263 C CA . ALA A 1 305 ? -8.671 2.532 45.646 1.00 91.81 305 ALA A CA 1
ATOM 2264 C C . ALA A 1 305 ? -9.343 2.657 44.273 1.00 91.81 305 ALA A C 1
ATOM 2266 O O . ALA A 1 305 ? -9.979 1.709 43.821 1.00 91.81 305 ALA A O 1
ATOM 2267 N N . VAL A 1 306 ? -9.145 3.776 43.568 1.00 91.56 306 VAL A N 1
ATOM 2268 C CA . VAL A 1 306 ? -9.614 3.938 42.180 1.00 91.56 306 VAL A CA 1
ATOM 2269 C C . VAL A 1 306 ? -8.900 2.957 41.250 1.00 91.56 306 VAL A C 1
ATOM 2271 O O . VAL A 1 306 ? -9.552 2.277 40.462 1.00 91.56 306 VAL A O 1
ATOM 2274 N N . ALA A 1 307 ? -7.579 2.814 41.374 1.00 91.25 307 ALA A N 1
ATOM 2275 C CA . ALA A 1 307 ? -6.816 1.862 40.574 1.00 91.25 307 ALA A CA 1
ATOM 2276 C C . ALA A 1 307 ? -7.261 0.410 40.815 1.00 91.25 307 ALA A C 1
ATOM 2278 O O . ALA A 1 307 ? -7.409 -0.334 39.851 1.00 91.25 307 ALA A O 1
ATOM 2279 N N . ALA A 1 308 ? -7.554 0.030 42.063 1.00 91.50 308 ALA A N 1
ATOM 2280 C CA . ALA A 1 308 ? -8.075 -1.295 42.407 1.00 91.50 308 ALA A CA 1
ATOM 2281 C C . ALA A 1 308 ? -9.520 -1.530 41.923 1.00 91.50 308 ALA A C 1
ATOM 2283 O O . ALA A 1 308 ? -9.906 -2.669 41.671 1.00 91.50 308 ALA A O 1
ATOM 2284 N N . VAL A 1 309 ? -10.324 -0.470 41.773 1.00 91.94 309 VAL A N 1
ATOM 2285 C CA . VAL A 1 309 ? -11.658 -0.552 41.151 1.00 91.94 309 VAL A CA 1
ATOM 2286 C C . VAL A 1 309 ? -11.543 -0.797 39.647 1.00 91.94 309 VAL A C 1
ATOM 2288 O O . VAL A 1 309 ? -12.296 -1.600 39.101 1.00 91.94 309 VAL A O 1
ATOM 2291 N N . VAL A 1 310 ? -10.604 -0.124 38.979 1.00 88.81 310 VAL A N 1
ATOM 2292 C CA . VAL A 1 310 ? -10.389 -0.262 37.531 1.00 88.81 310 VAL A CA 1
ATOM 2293 C C . VAL A 1 310 ? -9.684 -1.584 37.190 1.00 88.81 310 VAL A C 1
ATOM 2295 O O . VAL A 1 310 ? -10.073 -2.271 36.246 1.00 88.81 310 VAL A O 1
ATOM 2298 N N . PHE A 1 311 ? -8.678 -1.965 37.980 1.00 92.50 311 PHE A N 1
ATOM 2299 C CA . PHE A 1 311 ? -7.887 -3.186 37.832 1.00 92.50 311 PHE A CA 1
ATOM 2300 C C . PHE A 1 311 ? -7.776 -3.921 39.171 1.00 92.50 311 PHE A C 1
ATOM 2302 O O . PHE A 1 311 ? -6.823 -3.701 39.921 1.00 92.50 311 PHE A O 1
ATOM 2309 N N . PRO A 1 312 ? -8.717 -4.833 39.475 1.00 88.62 312 PRO A N 1
ATOM 2310 C CA . PRO A 1 312 ? -8.700 -5.594 40.725 1.00 88.62 312 PRO A CA 1
ATOM 2311 C C . PRO A 1 312 ? -7.453 -6.465 40.894 1.00 88.62 312 PRO A C 1
ATOM 2313 O O . PRO A 1 312 ? -7.077 -6.803 42.016 1.00 88.62 312 PRO A O 1
ATOM 2316 N N . THR A 1 313 ? -6.818 -6.851 39.784 1.00 85.94 313 THR A N 1
ATOM 2317 C CA . THR A 1 313 ? -5.604 -7.666 39.781 1.00 85.94 313 THR A CA 1
ATOM 2318 C C . THR A 1 313 ? -4.568 -7.141 38.787 1.00 85.94 313 THR A C 1
ATOM 2320 O O . THR A 1 313 ? -4.893 -6.489 37.793 1.00 85.94 313 THR A O 1
ATOM 2323 N N . ALA A 1 314 ? -3.298 -7.494 39.004 1.00 82.31 314 ALA A N 1
ATOM 2324 C CA . ALA A 1 314 ? -2.234 -7.233 38.032 1.00 82.31 314 ALA A CA 1
ATOM 2325 C C . ALA A 1 314 ? -2.469 -7.954 36.689 1.00 82.31 314 ALA A C 1
ATOM 2327 O O . ALA A 1 314 ? -2.054 -7.452 35.649 1.00 82.31 314 ALA A O 1
ATOM 2328 N N . VAL A 1 315 ? -3.176 -9.092 36.699 1.00 80.62 315 VAL A N 1
ATOM 2329 C CA . VAL A 1 315 ? -3.559 -9.832 35.485 1.00 80.62 315 VAL A CA 1
ATOM 2330 C C . VAL A 1 315 ? -4.551 -9.031 34.643 1.00 80.62 315 VAL A C 1
ATOM 2332 O O . VAL A 1 315 ? -4.453 -9.034 33.419 1.00 80.62 315 VAL A O 1
ATOM 2335 N N . ASP A 1 316 ? -5.473 -8.308 35.278 1.00 81.94 316 ASP A N 1
ATOM 2336 C CA . ASP A 1 316 ? -6.422 -7.446 34.574 1.00 81.94 316 ASP A CA 1
ATOM 2337 C C . ASP A 1 316 ? -5.718 -6.283 33.877 1.00 81.94 316 ASP A C 1
ATOM 2339 O O . ASP A 1 316 ? -5.945 -6.052 32.691 1.00 81.94 316 ASP A O 1
ATOM 2343 N N . LEU A 1 317 ? -4.809 -5.609 34.590 1.00 84.62 317 LEU A N 1
ATOM 2344 C CA . LEU A 1 317 ? -3.975 -4.553 34.016 1.00 84.62 317 LEU A CA 1
ATOM 2345 C C . LEU A 1 317 ? -3.099 -5.094 32.880 1.00 84.62 317 LEU A C 1
ATOM 2347 O O . LEU A 1 317 ? -2.965 -4.452 31.841 1.00 84.62 317 LEU A O 1
ATOM 2351 N N . ALA A 1 318 ? -2.532 -6.289 33.048 1.00 78.50 318 ALA A N 1
ATOM 2352 C CA . ALA A 1 318 ? -1.754 -6.943 32.010 1.00 78.50 318 ALA A CA 1
ATOM 2353 C C . ALA A 1 318 ? -2.581 -7.245 30.758 1.00 78.50 318 ALA A C 1
ATOM 2355 O O . ALA A 1 318 ? -2.139 -6.916 29.663 1.00 78.50 318 ALA A O 1
ATOM 2356 N N . ASP A 1 319 ? -3.777 -7.826 30.890 1.00 75.88 319 ASP A N 1
ATOM 2357 C CA . ASP A 1 319 ? -4.665 -8.094 29.751 1.00 75.88 319 ASP A CA 1
ATOM 2358 C C . ASP A 1 319 ? -5.000 -6.793 29.000 1.00 75.88 319 ASP A C 1
ATOM 2360 O O . ASP A 1 319 ? -4.964 -6.757 27.769 1.00 75.88 319 ASP A O 1
ATOM 2364 N N . SER A 1 320 ? -5.210 -5.692 29.726 1.00 81.69 320 SER A N 1
ATOM 2365 C CA . SER A 1 320 ? -5.410 -4.365 29.135 1.00 81.69 320 SER A CA 1
ATOM 2366 C C . SER A 1 320 ? -4.177 -3.794 28.453 1.00 81.69 320 SER A C 1
ATOM 2368 O O . SER A 1 320 ? -4.300 -3.217 27.375 1.00 81.69 320 SER A O 1
ATOM 2370 N N . VAL A 1 321 ? -2.984 -3.991 29.015 1.00 80.62 321 VAL A N 1
ATOM 2371 C CA . VAL A 1 321 ? -1.718 -3.625 28.363 1.00 80.62 321 VAL A CA 1
ATOM 2372 C C . VAL A 1 321 ? -1.512 -4.450 27.096 1.00 80.62 321 VAL A C 1
ATOM 2374 O O . VAL A 1 321 ? -1.133 -3.896 26.072 1.00 80.62 321 VAL A O 1
ATOM 2377 N N . VAL A 1 322 ? -1.827 -5.745 27.102 1.00 71.81 322 VAL A N 1
ATOM 2378 C CA . VAL A 1 322 ? -1.736 -6.606 25.912 1.00 71.81 322 VAL A CA 1
ATOM 2379 C C . VAL A 1 322 ? -2.708 -6.160 24.832 1.00 71.81 322 VAL A C 1
ATOM 2381 O O . VAL A 1 322 ? -2.325 -6.040 23.668 1.00 71.81 322 VAL A O 1
ATOM 2384 N N . ARG A 1 323 ? -3.960 -5.877 25.200 1.00 73.31 323 ARG A N 1
ATOM 2385 C CA . ARG A 1 323 ? -4.973 -5.328 24.288 1.00 73.31 323 ARG A CA 1
ATOM 2386 C C . ARG A 1 323 ? -4.544 -3.970 23.743 1.00 73.31 323 ARG A C 1
ATOM 2388 O O . ARG A 1 323 ? -4.633 -3.750 22.541 1.00 73.31 323 ARG A O 1
ATOM 2395 N N . SER A 1 324 ? -4.005 -3.106 24.597 1.00 72.81 324 SER A N 1
ATOM 2396 C CA . SER A 1 324 ? -3.462 -1.806 24.209 1.00 72.81 324 SER A CA 1
ATOM 2397 C C . SER A 1 324 ? -2.286 -1.953 23.243 1.00 72.81 324 SER A C 1
ATOM 2399 O O . SER A 1 324 ? -2.304 -1.351 22.177 1.00 72.81 324 SER A O 1
ATOM 2401 N N . LEU A 1 325 ? -1.304 -2.811 23.531 1.00 67.50 325 LEU A N 1
ATOM 2402 C CA . LEU A 1 325 ? -0.132 -3.068 22.682 1.00 67.50 325 LEU A CA 1
ATOM 2403 C C . LEU A 1 325 ? -0.502 -3.708 21.341 1.00 67.50 325 LEU A C 1
ATOM 2405 O O . LEU A 1 325 ? 0.066 -3.368 20.306 1.00 67.50 325 LEU A O 1
ATOM 2409 N N . THR A 1 326 ? -1.480 -4.613 21.339 1.00 60.38 326 THR A N 1
ATOM 2410 C CA . THR A 1 326 ? -2.006 -5.204 20.099 1.00 60.38 326 THR A CA 1
ATOM 2411 C C . THR A 1 326 ? -2.805 -4.197 19.269 1.00 60.38 326 THR A C 1
ATOM 2413 O O . THR A 1 326 ? -2.814 -4.303 18.045 1.00 60.38 326 THR A O 1
ATOM 2416 N N . GLN A 1 327 ? -3.418 -3.189 19.899 1.00 59.09 327 GLN A N 1
ATOM 2417 C CA . GLN A 1 327 ? -4.089 -2.070 19.222 1.00 59.09 327 GLN A CA 1
ATOM 2418 C C . GLN A 1 327 ? -3.123 -0.979 18.745 1.00 59.09 327 GLN A C 1
ATOM 2420 O O . GLN A 1 327 ? -3.358 -0.367 17.706 1.00 59.09 327 GLN A O 1
ATOM 2425 N N . SER A 1 328 ? -2.041 -0.736 19.485 1.00 48.88 328 SER A N 1
ATOM 2426 C CA . SER A 1 328 ? -1.074 0.346 19.256 1.00 48.88 328 SER A CA 1
ATOM 2427 C C . SER 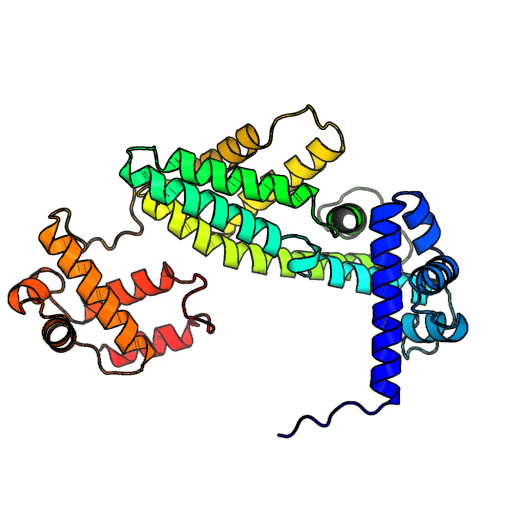A 1 328 ? 0.139 -0.068 18.423 1.00 48.88 328 SER A C 1
ATOM 2429 O O . SER A 1 328 ? 1.126 0.659 18.390 1.00 48.88 328 SER A O 1
ATOM 2431 N N . GLY A 1 329 ? 0.053 -1.157 17.649 1.00 42.81 329 GLY A N 1
ATOM 2432 C CA . GLY A 1 329 ? 1.059 -1.570 16.652 1.00 42.81 329 GLY A CA 1
ATOM 2433 C C . GLY A 1 329 ? 1.307 -0.579 15.492 1.00 42.81 329 GLY A C 1
ATOM 2434 O O . GLY A 1 329 ? 1.704 -0.997 14.406 1.00 42.81 329 GLY A O 1
ATOM 2435 N N . GLY A 1 330 ? 1.022 0.714 15.684 1.00 34.00 330 GLY A N 1
ATOM 2436 C CA . GLY A 1 330 ? 1.307 1.839 14.796 1.00 34.00 330 GLY A CA 1
ATOM 2437 C C . GLY A 1 330 ? 2.615 2.559 15.173 1.00 34.00 330 GLY A C 1
ATOM 2438 O O . GLY A 1 330 ? 3.261 2.220 16.159 1.00 34.00 330 GLY A O 1
ATOM 2439 N N . PRO A 1 331 ? 3.045 3.561 14.387 1.00 32.75 331 PRO A N 1
ATOM 2440 C CA . PRO A 1 331 ? 4.448 3.965 14.209 1.00 32.75 331 PRO A CA 1
ATOM 2441 C C . PRO A 1 331 ? 5.109 4.677 15.403 1.00 32.75 331 PRO A C 1
ATOM 2443 O O . PRO A 1 331 ? 6.284 5.030 15.316 1.00 32.75 331 PRO A O 1
ATOM 2446 N N . PHE A 1 332 ? 4.417 4.869 16.526 1.00 34.81 332 PHE A N 1
ATOM 2447 C CA . PHE A 1 332 ? 5.018 5.427 17.735 1.00 34.81 332 PHE A CA 1
ATOM 2448 C C . PHE A 1 332 ? 5.486 4.301 18.668 1.00 34.81 332 PHE A C 1
ATOM 2450 O O . PHE A 1 332 ? 4.872 4.019 19.690 1.00 34.81 332 PHE A O 1
ATOM 2457 N N . GLY A 1 333 ? 6.613 3.671 18.315 1.00 33.62 333 GLY A N 1
ATOM 2458 C CA . GLY A 1 333 ? 7.522 3.106 19.324 1.00 33.62 333 GLY A CA 1
ATOM 2459 C C . GLY A 1 333 ? 7.779 1.597 19.343 1.00 33.62 333 GLY A C 1
ATOM 2460 O O . GLY A 1 333 ? 8.658 1.179 20.091 1.00 33.62 333 GLY A O 1
ATOM 2461 N N . CYS A 1 334 ? 7.133 0.770 18.519 1.00 33.41 334 CYS A N 1
ATOM 2462 C CA . CYS A 1 334 ? 7.496 -0.651 18.417 1.00 33.41 334 CYS A CA 1
ATOM 2463 C C . CYS A 1 334 ? 8.172 -0.953 17.074 1.00 33.41 334 CYS A C 1
ATOM 2465 O O . CYS A 1 334 ? 7.541 -1.405 16.125 1.00 33.41 334 CYS A O 1
ATOM 2467 N N . SER A 1 335 ? 9.491 -0.746 17.001 1.00 31.48 335 SER A N 1
ATOM 2468 C CA . SER A 1 335 ? 10.320 -1.286 15.908 1.00 31.48 335 SER A CA 1
ATOM 2469 C C . SER A 1 335 ? 10.532 -2.806 16.005 1.00 31.48 335 SER A C 1
ATOM 2471 O O . SER A 1 335 ? 11.164 -3.401 15.133 1.00 31.48 335 SER A O 1
ATOM 2473 N N . GLY A 1 336 ? 9.986 -3.455 17.035 1.00 35.44 336 GLY A N 1
ATOM 2474 C CA . GLY A 1 336 ? 9.867 -4.902 17.132 1.00 35.44 336 GLY A CA 1
ATOM 2475 C C . GLY A 1 336 ? 8.396 -5.281 17.169 1.00 35.44 336 GLY A C 1
ATOM 2476 O O . GLY A 1 336 ? 7.690 -4.915 18.106 1.00 35.44 336 GLY A O 1
ATOM 2477 N N . ALA A 1 337 ? 7.926 -6.022 16.167 1.00 37.41 337 ALA A N 1
ATOM 2478 C CA . ALA A 1 337 ? 6.697 -6.785 16.313 1.00 37.41 337 ALA A CA 1
ATOM 2479 C C . ALA A 1 337 ? 6.846 -7.663 17.565 1.00 37.41 337 ALA A C 1
ATOM 2481 O O . ALA A 1 337 ? 7.766 -8.480 17.614 1.00 37.41 337 ALA A O 1
ATOM 2482 N N . VAL A 1 338 ? 5.983 -7.477 18.569 1.00 42.69 338 VAL A N 1
ATOM 2483 C CA . VAL A 1 338 ? 5.918 -8.369 19.735 1.00 42.69 338 VAL A CA 1
ATOM 2484 C C . VAL A 1 338 ? 5.613 -9.759 19.189 1.00 42.69 338 VAL A C 1
ATOM 2486 O O . VAL A 1 338 ? 4.513 -10.026 18.704 1.00 42.69 338 VAL A O 1
ATOM 2489 N N . ASN A 1 339 ? 6.620 -10.625 19.157 1.00 39.94 339 ASN A N 1
ATOM 2490 C CA . ASN A 1 339 ? 6.456 -11.970 18.627 1.00 39.94 339 ASN A CA 1
ATOM 2491 C C . ASN A 1 339 ? 5.800 -12.864 19.699 1.00 39.94 339 ASN A C 1
ATOM 2493 O O . ASN A 1 339 ? 5.711 -12.512 20.876 1.00 39.94 339 ASN A O 1
ATOM 2497 N N . ALA A 1 340 ? 5.333 -14.051 19.306 1.00 35.75 340 ALA A N 1
ATOM 2498 C CA . ALA A 1 340 ? 4.665 -14.974 20.228 1.00 35.75 340 ALA A CA 1
ATOM 2499 C C . ALA A 1 340 ? 5.549 -15.402 21.422 1.00 35.75 340 ALA A C 1
ATOM 2501 O O . ALA A 1 340 ? 5.019 -15.741 22.477 1.00 35.75 340 ALA A O 1
ATOM 2502 N N . SER A 1 341 ? 6.881 -15.364 21.284 1.00 35.91 341 SER A N 1
ATOM 2503 C CA . SER A 1 341 ? 7.814 -15.626 22.389 1.00 35.91 341 SER A CA 1
ATOM 2504 C C . SER A 1 341 ? 7.896 -14.475 23.393 1.00 35.91 341 SER A C 1
ATOM 2506 O O . SER A 1 341 ? 7.977 -14.744 24.589 1.00 35.91 341 SER A O 1
ATOM 2508 N N . ASP A 1 342 ? 7.790 -13.222 22.947 1.00 43.69 342 ASP A N 1
ATOM 2509 C CA . ASP A 1 342 ? 7.715 -12.053 23.829 1.00 43.69 342 ASP A CA 1
ATOM 2510 C C . ASP A 1 342 ? 6.387 -12.051 24.597 1.00 43.69 342 ASP A C 1
ATOM 2512 O O . ASP A 1 342 ? 6.368 -11.813 25.802 1.00 43.69 342 ASP A O 1
ATOM 2516 N N . LEU A 1 343 ? 5.292 -12.439 23.932 1.00 42.12 343 LEU A N 1
ATOM 2517 C CA . LEU A 1 343 ? 3.976 -12.634 24.550 1.00 42.12 343 LEU A CA 1
ATOM 2518 C C . LEU A 1 343 ? 3.984 -13.775 25.593 1.00 42.12 343 LEU A C 1
ATOM 2520 O O . LEU A 1 343 ? 3.370 -13.666 26.653 1.00 42.12 343 LEU A O 1
ATOM 2524 N N . ALA A 1 344 ? 4.704 -14.869 25.326 1.00 39.28 344 ALA A N 1
ATOM 2525 C CA . ALA A 1 344 ? 4.844 -15.985 26.263 1.00 39.28 344 ALA A CA 1
ATOM 2526 C C . ALA A 1 344 ? 5.732 -15.632 27.471 1.00 39.28 344 ALA A C 1
ATOM 2528 O O . ALA A 1 344 ? 5.398 -15.980 28.602 1.00 39.28 344 ALA A O 1
ATOM 2529 N N . ALA A 1 345 ? 6.830 -14.899 27.257 1.00 44.91 345 ALA A N 1
ATOM 2530 C CA . ALA A 1 345 ? 7.674 -14.378 28.334 1.00 44.91 345 ALA A CA 1
ATOM 2531 C C . ALA A 1 345 ? 6.940 -13.323 29.185 1.00 44.91 345 ALA A C 1
ATOM 2533 O O . ALA A 1 345 ? 7.141 -13.252 30.397 1.00 44.91 345 ALA A O 1
ATOM 2534 N N . MET A 1 346 ? 6.059 -12.541 28.558 1.00 49.88 346 MET A N 1
ATOM 2535 C CA . MET A 1 346 ? 5.180 -11.559 29.191 1.00 49.88 346 MET A CA 1
ATOM 2536 C C . MET A 1 346 ? 4.165 -12.224 30.131 1.00 49.88 346 MET A C 1
ATOM 2538 O O . MET A 1 346 ? 4.079 -11.824 31.288 1.00 49.88 346 MET A O 1
ATOM 2542 N N . LEU A 1 347 ? 3.476 -13.288 29.701 1.00 42.75 347 LEU A N 1
ATOM 2543 C CA . LEU A 1 347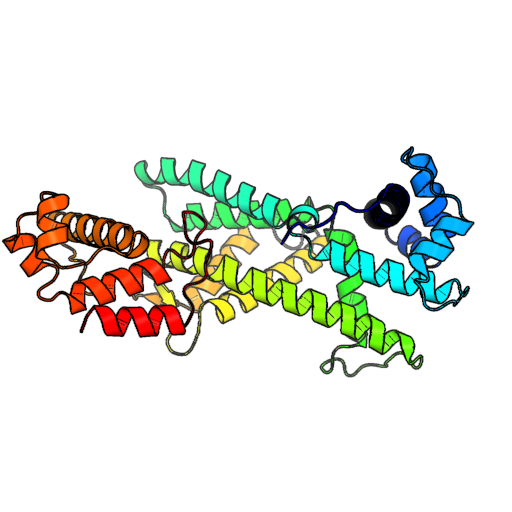 ? 2.566 -14.051 30.572 1.00 42.75 347 LEU A CA 1
ATOM 2544 C C . LEU A 1 347 ? 3.291 -14.721 31.752 1.00 42.75 347 LEU A C 1
ATOM 2546 O O . LEU A 1 347 ? 2.695 -14.912 32.806 1.00 42.75 347 LEU A O 1
ATOM 2550 N N . TRP A 1 348 ? 4.576 -15.048 31.594 1.00 44.19 348 TRP A N 1
ATOM 2551 C CA . TRP A 1 348 ? 5.380 -15.701 32.630 1.00 44.19 348 TRP A CA 1
ATOM 2552 C C . TRP A 1 348 ? 5.937 -14.738 33.692 1.00 44.19 348 TRP A C 1
ATOM 2554 O O . TRP A 1 348 ? 6.231 -15.169 34.797 1.00 44.19 348 TRP A O 1
ATOM 2564 N N . ARG A 1 349 ? 6.100 -13.441 33.385 1.00 44.88 349 ARG A N 1
ATOM 2565 C CA . ARG A 1 349 ? 6.570 -12.416 34.349 1.00 44.88 349 ARG A CA 1
ATOM 2566 C C . ARG A 1 349 ? 5.455 -11.804 35.200 1.00 44.88 349 ARG A C 1
ATOM 2568 O O . ARG A 1 349 ? 5.748 -11.097 36.159 1.00 44.88 349 ARG A O 1
ATOM 2575 N N . LEU A 1 350 ? 4.207 -12.021 34.798 1.00 39.31 350 LEU A N 1
ATOM 2576 C CA . LEU A 1 350 ? 3.005 -11.481 35.436 1.00 39.31 350 LEU A CA 1
ATOM 2577 C C . LEU A 1 350 ? 2.265 -12.519 36.301 1.00 39.31 350 LEU A C 1
ATOM 2579 O O . LEU A 1 350 ? 1.311 -12.151 36.985 1.00 39.31 350 LEU A O 1
ATOM 2583 N N . ALA A 1 351 ? 2.695 -13.785 36.257 1.00 39.34 351 ALA A N 1
ATOM 2584 C CA . ALA A 1 351 ? 2.258 -14.882 37.125 1.00 39.34 351 ALA A CA 1
ATOM 2585 C C . ALA A 1 351 ? 3.271 -15.104 38.257 1.00 39.34 351 ALA A C 1
ATOM 2587 O O . ALA A 1 351 ? 2.827 -15.481 39.364 1.00 39.34 351 ALA A O 1
#

Secondary structure (DSSP, 8-state):
---PPPPHHHHHHHHHHHHHHHHHHHHHHHHTHHHHHHHT-HHHHHHHHHHTT----HHHHHHHHHGGG----HHHHHHHHHHHHHHHTT-TTTTTHHHHHHHHHHHHHHHHHHHTTT--HHHHHHHHHHHHHHHHHT-TTHHHHHHHHHHHHHH-TT--S---S-THHHHHHHHHHHHHHHHHHHHHHHHHHHHHHHHHHTTEEEPTT--HHHHHHHHHHHHHHHHHHHHH-TTS--HHHHHHHHHHHHHHTEEE--SS-TTS-SSHHHHHHHHHHHHHHHHHHHHT----HHHHHHHHT--HHHHHHH-SSHHHHHHHHHHHHHH--STTT-SS---HHHHHHHHHH--

Nearest PDB structures (foldseek):
  8jke-assembly1_F  TM=2.713E-01  e=2.945E+00  Streptomyces coelicolor A3(2)

Solvent-accessible surface area (backbone atoms only — not comparable to full-atom values): 19017 Å² total; per-residue (Å²): 135,86,81,76,77,77,52,75,70,54,50,55,52,50,54,49,49,48,38,44,51,52,27,44,50,49,38,32,53,75,47,45,75,57,21,61,63,32,58,78,31,70,67,51,30,32,52,40,14,45,77,72,73,51,66,45,56,66,74,54,51,52,51,66,34,26,46,92,76,75,55,83,52,72,62,53,21,32,55,42,46,53,49,51,50,47,57,49,40,60,35,47,70,44,39,13,51,52,56,14,47,52,39,16,52,51,45,28,53,65,36,55,70,37,42,85,73,69,55,60,70,68,57,35,53,30,48,14,40,20,37,26,55,56,34,44,79,71,16,68,21,43,53,55,42,56,53,50,53,63,47,27,48,66,45,36,91,84,52,85,68,90,61,80,87,55,75,64,55,50,56,52,21,44,49,49,42,50,53,52,52,54,41,51,54,51,51,20,56,61,47,21,31,56,50,49,48,56,33,37,78,71,38,22,29,63,34,92,98,48,56,53,44,60,54,34,49,51,46,50,51,50,51,55,53,47,54,55,44,40,76,76,38,67,82,77,62,59,56,56,63,50,18,48,50,46,51,49,51,55,54,70,53,27,37,87,42,54,69,62,54,91,64,54,47,88,51,68,70,54,29,51,50,40,52,54,43,40,51,50,42,42,57,35,51,77,72,68,46,91,80,42,56,64,63,36,17,68,72,72,70,45,53,62,69,59,41,42,70,58,28,78,43,52,60,53,45,45,54,45,29,52,53,47,53,69,52,53,68,47,94,83,78,64,95,58,79,84,44,75,66,54,55,52,54,50,58,62,76,70,108

Mean predicted aligned error: 11.75 Å

Radius of gyration: 25.63 Å; Cα contacts (8 Å, |Δi|>4): 378; chains: 1; bounding box: 56×44×73 Å